Protein AF-A0A506RE11-F1 (afdb_monomer_lite)

Secondary structure (DSSP, 8-state):
--------TT-HHHHHHTTSSPPPHHHHHHHHTTS-SS-GGGGSTHHHHHSTT--HHHHHHHHHHTEEEETTEEEE--TTGGGS-HHHHTT----STT-HHHHHHH-HHHHHHHHHHHHHHHHHTT-HHHHHHHHHHHHHHHHHHHTSTTTGGGHHHHHHHHHHHHTTSHHHHHHEEE-HHHHHHHHH-S----SGGGSPBPTTT--B-PPPPSEEE-PPPP-----------------

Sequence (239 aa):
MFFGEERESTGTVLRWLKGKQTVTESTVKNFNNTQSNNLNVFQFPIFQLLEPNLKKTELFALIKQYQKSTSLGYLWSFPHTEQFPLNEYANYIICSPEDSDALFQLGGVHGFLGVLMLVRLAEITKDSTKHFLLMQDAYRAFPAFCRNKYFKKRWIEFFKLLQGIHYRVYTSALTIAPRIEIIQKQINAKHHPTIRHKWPRSSTNFRFIEPEKPFELASLPSRSCTSKTALFKYETQFF

Structure (mmCIF, N/CA/C/O backbone):
data_AF-A0A506RE11-F1
#
_entry.id   AF-A0A506RE11-F1
#
loop_
_atom_site.group_PDB
_atom_site.id
_atom_site.type_symbol
_atom_site.label_atom_id
_atom_site.label_alt_id
_atom_site.label_comp_id
_atom_site.label_asym_id
_atom_site.label_entity_id
_atom_site.label_seq_id
_atom_site.pdbx_PDB_ins_code
_atom_site.Cartn_x
_atom_site.Cartn_y
_atom_site.Cartn_z
_atom_site.occupancy
_atom_site.B_iso_or_equiv
_atom_site.auth_seq_id
_atom_site.auth_comp_id
_atom_site.auth_asym_id
_atom_site.auth_atom_id
_atom_site.pdbx_PDB_model_num
ATOM 1 N N . MET A 1 1 ? 26.247 -23.323 15.017 1.00 24.78 1 MET A N 1
ATOM 2 C CA . MET A 1 1 ? 26.727 -23.218 16.408 1.00 24.78 1 MET A CA 1
ATOM 3 C C . MET A 1 1 ? 25.513 -22.931 17.277 1.00 24.78 1 MET A C 1
ATOM 5 O O . MET A 1 1 ? 24.723 -22.074 16.913 1.00 24.78 1 MET A O 1
ATOM 9 N N . PHE A 1 2 ? 25.334 -23.784 18.280 1.00 25.75 2 PHE A N 1
ATOM 10 C CA . PHE A 1 2 ? 24.200 -24.056 19.170 1.00 25.75 2 PHE A CA 1
ATOM 11 C C . PHE A 1 2 ? 23.143 -22.961 19.409 1.00 25.75 2 PHE A C 1
ATOM 13 O O . PHE A 1 2 ? 23.438 -21.877 19.900 1.00 25.75 2 PHE A O 1
ATOM 20 N N . PHE A 1 3 ? 21.884 -23.325 19.132 1.00 30.52 3 PHE A N 1
ATOM 21 C CA . PHE A 1 3 ? 20.701 -22.711 19.731 1.00 30.52 3 PHE A CA 1
ATOM 22 C C . PHE A 1 3 ? 20.695 -23.046 21.227 1.00 30.52 3 PHE A C 1
ATOM 24 O O . PHE A 1 3 ? 20.677 -24.221 21.588 1.00 30.52 3 PHE A O 1
ATOM 31 N N . GLY A 1 4 ? 20.713 -22.030 22.089 1.00 29.28 4 GLY A N 1
ATOM 32 C CA . GLY A 1 4 ? 20.350 -22.199 23.491 1.00 29.28 4 GLY A CA 1
ATOM 33 C C . GLY A 1 4 ? 18.864 -22.537 23.574 1.00 29.28 4 GLY A C 1
ATOM 34 O O . GLY A 1 4 ? 18.019 -21.698 23.267 1.00 29.28 4 GLY A O 1
ATOM 35 N N . GLU A 1 5 ? 18.556 -23.784 23.927 1.00 37.00 5 GLU A N 1
ATOM 36 C CA . GLU A 1 5 ? 17.214 -24.235 24.286 1.00 37.00 5 GLU A CA 1
ATOM 37 C C . GLU A 1 5 ? 16.793 -23.602 25.622 1.00 37.00 5 GLU A C 1
ATOM 39 O O . GLU A 1 5 ? 16.840 -24.243 26.667 1.00 37.00 5 GLU A O 1
ATOM 44 N N . GLU A 1 6 ? 16.306 -22.364 25.605 1.00 39.84 6 GLU A N 1
ATOM 45 C CA . GLU A 1 6 ? 15.288 -21.987 26.586 1.00 39.84 6 GLU A CA 1
ATOM 46 C C . GLU A 1 6 ? 13.953 -22.530 26.076 1.00 39.84 6 GLU A C 1
ATOM 48 O O . GLU A 1 6 ? 13.264 -21.926 25.250 1.00 39.84 6 GLU A O 1
ATOM 53 N N . ARG A 1 7 ? 13.623 -23.752 26.508 1.00 40.56 7 ARG A N 1
ATOM 54 C CA . ARG A 1 7 ? 12.323 -24.367 26.237 1.00 40.56 7 ARG A CA 1
ATOM 55 C C . ARG A 1 7 ? 11.235 -23.507 26.871 1.00 40.56 7 ARG A C 1
ATOM 57 O O . ARG A 1 7 ? 11.061 -23.515 28.086 1.00 40.56 7 ARG A O 1
ATOM 64 N N . GLU A 1 8 ? 10.467 -22.810 26.039 1.00 45.69 8 GLU A N 1
ATOM 65 C CA . GLU A 1 8 ? 9.191 -22.225 26.447 1.00 45.69 8 GLU A CA 1
ATOM 66 C C . GLU A 1 8 ? 8.315 -23.300 27.117 1.00 45.69 8 GLU A C 1
ATOM 68 O O . GLU A 1 8 ? 7.853 -24.241 26.467 1.00 45.69 8 GLU A O 1
ATOM 73 N N . SER A 1 9 ? 8.042 -23.144 28.412 1.00 50.66 9 SER A N 1
ATOM 74 C CA . SER A 1 9 ? 7.303 -24.122 29.224 1.00 50.66 9 SER A CA 1
ATOM 75 C C . SER A 1 9 ? 5.834 -24.294 28.817 1.00 50.66 9 SER A C 1
ATOM 77 O O . SER A 1 9 ? 5.215 -25.310 29.124 1.00 50.66 9 SER A O 1
ATOM 79 N N . THR A 1 10 ? 5.256 -23.321 28.109 1.00 59.69 10 THR A N 1
ATOM 80 C CA . THR A 1 10 ? 3.814 -23.271 27.816 1.00 59.69 10 THR A CA 1
ATOM 81 C C . THR A 1 10 ? 3.458 -23.653 26.376 1.00 59.69 10 THR A C 1
ATOM 83 O O . THR A 1 10 ? 2.279 -23.841 26.060 1.00 59.69 10 THR A O 1
ATOM 86 N N . GLY A 1 11 ? 4.443 -23.808 25.480 1.00 58.34 11 GLY A N 1
ATOM 87 C CA . GLY A 1 11 ? 4.201 -24.067 24.053 1.00 58.34 11 GLY A CA 1
ATOM 88 C C . GLY A 1 11 ? 3.398 -22.954 23.366 1.00 58.34 11 GLY A C 1
ATOM 89 O O . GLY A 1 11 ? 2.693 -23.210 22.386 1.00 58.34 11 GLY A O 1
ATOM 90 N N . THR A 1 12 ? 3.452 -21.739 23.909 1.00 58.16 12 THR A N 1
ATOM 91 C CA . THR A 1 12 ? 2.653 -20.588 23.480 1.00 58.16 12 THR A CA 1
ATOM 92 C C . THR A 1 12 ? 3.125 -20.079 22.119 1.00 58.16 12 THR A C 1
ATOM 94 O O . THR A 1 12 ? 2.302 -19.952 21.211 1.00 58.16 12 THR A O 1
ATOM 97 N N . VAL A 1 13 ? 4.437 -19.954 21.892 1.00 56.62 13 VAL A N 1
ATOM 98 C CA . VAL A 1 13 ? 5.003 -19.636 20.569 1.00 56.62 13 VAL A CA 1
ATOM 99 C C . VAL A 1 13 ? 4.669 -20.727 19.557 1.00 56.62 13 VAL A C 1
ATOM 101 O O . VAL A 1 13 ? 4.323 -20.430 18.417 1.00 56.62 13 VAL A O 1
ATOM 104 N N . LEU A 1 14 ? 4.675 -22.000 19.958 1.00 56.06 14 LEU A N 1
ATOM 105 C CA . LEU A 1 14 ? 4.255 -23.109 19.092 1.00 56.06 14 LEU A CA 1
ATOM 106 C C . LEU A 1 14 ? 2.778 -23.002 18.680 1.00 56.06 14 LEU A C 1
ATOM 108 O O . LEU A 1 14 ? 2.435 -23.331 17.543 1.00 56.06 14 LEU A O 1
ATOM 112 N N . ARG A 1 15 ? 1.898 -22.525 19.567 1.00 61.00 15 ARG A N 1
ATOM 113 C CA . ARG A 1 15 ? 0.488 -22.251 19.246 1.00 61.00 15 ARG A CA 1
ATOM 114 C C . ARG A 1 15 ? 0.333 -21.020 18.356 1.00 61.00 15 ARG A C 1
ATOM 116 O O . ARG A 1 15 ? -0.478 -21.072 17.433 1.00 61.00 15 ARG A O 1
ATOM 123 N N . TRP A 1 16 ? 1.133 -19.974 18.568 1.00 62.81 16 TRP A N 1
ATOM 124 C CA . TRP A 1 16 ? 1.182 -18.784 17.709 1.00 62.81 16 TRP A CA 1
ATOM 125 C C . TRP A 1 16 ? 1.639 -19.125 16.290 1.00 62.81 16 TRP A C 1
ATOM 127 O O . TRP A 1 16 ? 0.962 -18.793 15.319 1.00 62.81 16 TRP A O 1
ATOM 137 N N . LEU A 1 17 ? 2.738 -19.873 16.158 1.00 53.56 17 LEU A N 1
ATOM 138 C CA . LEU A 1 17 ? 3.270 -20.334 14.873 1.00 53.56 17 LEU A CA 1
ATOM 139 C C . LEU A 1 17 ? 2.269 -21.220 14.123 1.00 53.56 17 LEU A C 1
ATOM 141 O O . LEU A 1 17 ? 2.169 -21.139 12.900 1.00 53.56 17 LEU A O 1
ATOM 145 N N . LYS A 1 18 ? 1.496 -22.032 14.856 1.00 59.19 18 LYS A N 1
ATOM 146 C CA . LYS A 1 18 ? 0.421 -22.874 14.308 1.00 59.19 18 LYS A CA 1
ATOM 147 C C . LYS A 1 18 ? -0.900 -22.123 14.090 1.00 59.19 18 LYS A C 1
ATOM 149 O O . LYS A 1 18 ? -1.859 -22.745 13.648 1.00 59.19 18 LYS A O 1
ATOM 154 N N . GLY A 1 19 ? -0.979 -20.830 14.418 1.00 51.62 19 GLY A N 1
ATOM 155 C CA . GLY A 1 19 ? -2.198 -20.024 14.288 1.00 51.62 19 GLY A CA 1
ATOM 156 C C . GLY A 1 19 ? -3.358 -20.476 15.182 1.00 51.62 19 GLY A C 1
ATOM 157 O O . GLY A 1 19 ? -4.498 -20.115 14.920 1.00 51.62 19 GLY A O 1
ATOM 158 N N . LYS A 1 20 ? -3.089 -21.275 16.223 1.00 61.62 20 LYS A N 1
ATOM 159 C CA . LYS A 1 20 ? -4.109 -21.800 17.149 1.00 61.62 20 LYS A CA 1
ATOM 160 C C . LYS A 1 20 ? -4.511 -20.798 18.231 1.00 61.62 20 LYS A C 1
ATOM 162 O O . LYS A 1 20 ? -5.481 -21.023 18.943 1.00 61.62 20 LYS A O 1
ATOM 167 N N . GLN A 1 21 ? -3.737 -19.730 18.384 1.00 60.31 21 GLN A N 1
ATOM 168 C CA . GLN A 1 21 ? -3.972 -18.674 19.355 1.00 60.31 21 GLN A CA 1
ATOM 169 C C . GLN A 1 21 ? -3.529 -17.345 18.748 1.00 60.31 21 GLN A C 1
ATOM 171 O O . GLN A 1 21 ? -2.414 -17.243 18.231 1.00 60.31 21 GLN A O 1
ATOM 176 N N . THR A 1 22 ? -4.404 -16.343 18.808 1.00 60.06 22 THR A N 1
ATOM 177 C CA . THR A 1 22 ? -4.115 -14.987 18.338 1.00 60.06 22 THR A CA 1
ATOM 178 C C . THR A 1 22 ? -3.136 -14.314 19.289 1.00 60.06 22 THR A C 1
ATOM 180 O O . THR A 1 22 ? -3.324 -14.326 20.505 1.00 60.06 22 THR A O 1
ATOM 183 N N . VAL A 1 23 ? -2.078 -13.741 18.726 1.00 60.78 23 VAL A N 1
ATOM 184 C CA . VAL A 1 23 ? -1.070 -12.991 19.474 1.00 60.78 23 VAL A CA 1
ATOM 185 C C . VAL A 1 23 ? -1.605 -11.590 19.752 1.00 60.78 23 VAL A C 1
ATOM 187 O O . VAL A 1 23 ? -2.025 -10.910 18.818 1.00 60.78 23 VAL A O 1
ATOM 190 N N . THR A 1 24 ? -1.586 -11.151 21.012 1.00 62.28 24 THR A N 1
ATOM 191 C CA . THR A 1 24 ? -1.973 -9.785 21.392 1.00 62.28 24 THR A CA 1
ATOM 192 C C . THR A 1 24 ? -0.742 -8.935 21.685 1.00 62.28 24 THR A C 1
ATOM 194 O O . THR A 1 24 ? 0.312 -9.440 22.071 1.00 62.28 24 THR A O 1
ATOM 197 N N . GLU A 1 25 ? -0.878 -7.615 21.564 1.00 59.53 25 GLU A N 1
ATOM 198 C CA . GLU A 1 25 ? 0.201 -6.676 21.890 1.00 59.53 25 GLU A CA 1
ATOM 199 C C . GLU A 1 25 ? 0.681 -6.833 23.346 1.00 59.53 25 GLU A C 1
ATOM 201 O O . GLU A 1 25 ? 1.876 -6.758 23.626 1.00 59.53 25 GLU A O 1
ATOM 206 N N . SER A 1 26 ? -0.234 -7.133 24.274 1.00 60.91 26 SER A N 1
ATOM 207 C CA . SER A 1 26 ? 0.089 -7.413 25.678 1.00 60.91 26 SER A CA 1
ATOM 208 C C . SER A 1 26 ? 0.932 -8.680 25.856 1.00 60.91 26 SER A C 1
ATOM 210 O O . SER A 1 26 ? 1.891 -8.668 26.627 1.00 60.91 26 SER A O 1
ATOM 212 N N . THR A 1 27 ? 0.638 -9.756 25.117 1.00 61.56 27 THR A N 1
ATOM 213 C CA . THR A 1 27 ? 1.456 -10.980 25.169 1.00 61.56 27 THR A CA 1
ATOM 214 C C . THR A 1 27 ? 2.828 -10.765 24.539 1.00 61.56 27 THR A C 1
ATOM 216 O O . THR A 1 27 ? 3.821 -11.264 25.059 1.00 61.56 27 THR A O 1
ATOM 219 N N . VAL A 1 28 ? 2.906 -9.965 23.474 1.00 57.91 28 VAL A N 1
ATOM 220 C CA . VAL A 1 28 ? 4.164 -9.592 22.808 1.00 57.91 28 VAL A CA 1
ATOM 221 C C . VAL A 1 28 ? 5.048 -8.724 23.694 1.00 57.91 28 VAL A C 1
ATOM 223 O O . VAL A 1 28 ? 6.249 -8.963 23.754 1.00 57.91 28 VAL A O 1
ATOM 226 N N . LYS A 1 29 ? 4.485 -7.743 24.411 1.00 59.75 29 LYS A N 1
ATOM 227 C CA . LYS A 1 29 ? 5.243 -6.903 25.355 1.00 59.75 29 LYS A CA 1
ATOM 228 C C . LYS A 1 29 ? 5.855 -7.733 26.483 1.00 59.75 29 LYS A C 1
ATOM 230 O O . LYS A 1 29 ? 7.035 -7.574 26.779 1.00 59.75 29 LYS A O 1
ATOM 235 N N . ASN A 1 30 ? 5.093 -8.676 27.038 1.00 59.59 30 ASN A N 1
ATOM 236 C CA . ASN A 1 30 ? 5.594 -9.597 28.063 1.00 59.59 30 ASN A CA 1
ATOM 237 C C . ASN A 1 30 ? 6.695 -10.528 27.521 1.00 59.59 30 ASN A C 1
ATOM 239 O O . ASN A 1 30 ? 7.644 -10.847 28.234 1.00 59.59 30 ASN A O 1
ATOM 243 N N . PHE A 1 31 ? 6.598 -10.918 26.249 1.00 59.00 31 PHE A N 1
ATOM 244 C CA . PHE A 1 31 ? 7.588 -11.764 25.584 1.00 59.00 31 PHE A CA 1
ATOM 245 C C . PHE A 1 31 ? 8.867 -11.002 25.181 1.00 59.00 31 PHE A C 1
ATOM 247 O O . PHE A 1 31 ? 9.971 -11.513 25.327 1.00 59.00 31 PHE A O 1
ATOM 254 N N . ASN A 1 32 ? 8.760 -9.746 24.737 1.00 52.94 32 ASN A N 1
ATOM 255 C CA . ASN A 1 32 ? 9.919 -8.906 24.398 1.00 52.94 32 ASN A CA 1
ATOM 256 C C . ASN A 1 32 ? 10.795 -8.571 25.613 1.00 52.94 32 ASN A C 1
ATOM 258 O O . ASN A 1 32 ? 11.997 -8.375 25.457 1.00 52.94 32 ASN A O 1
ATOM 262 N N . ASN A 1 33 ? 10.217 -8.529 26.816 1.00 54.41 33 ASN A N 1
ATOM 263 C CA . ASN A 1 33 ? 10.987 -8.363 28.050 1.00 54.41 33 ASN A CA 1
ATOM 264 C C . ASN A 1 33 ? 11.857 -9.593 28.380 1.00 54.41 33 ASN A C 1
ATOM 266 O O . ASN A 1 33 ? 12.762 -9.480 29.200 1.00 54.41 33 ASN A O 1
ATOM 270 N N . THR A 1 34 ? 11.585 -10.753 27.768 1.00 53.34 34 THR A N 1
ATOM 271 C CA . THR A 1 34 ? 12.268 -12.029 28.050 1.00 53.34 34 THR A CA 1
ATOM 272 C C . THR A 1 34 ? 13.117 -12.544 26.884 1.00 53.34 34 THR A C 1
ATOM 274 O O . THR A 1 34 ? 14.129 -13.189 27.129 1.00 53.34 34 THR A O 1
ATOM 277 N N . GLN A 1 35 ? 12.796 -12.216 25.628 1.00 45.53 35 GLN A N 1
ATOM 278 C CA . GLN A 1 35 ? 13.627 -12.547 24.464 1.00 45.53 35 GLN A CA 1
ATOM 279 C C . GLN A 1 35 ? 13.890 -11.326 23.583 1.00 45.53 35 GLN A C 1
ATOM 281 O O . GLN A 1 35 ? 12.968 -10.671 23.091 1.00 45.53 35 GLN A O 1
ATOM 286 N N . SER A 1 36 ? 15.170 -11.044 23.330 1.00 42.94 36 SER A N 1
ATOM 287 C CA . SER A 1 36 ? 15.576 -9.929 22.482 1.00 42.94 36 SER A CA 1
ATOM 288 C C . SER A 1 36 ? 15.263 -10.195 20.997 1.00 42.94 36 SER A C 1
ATOM 290 O O . SER A 1 36 ? 15.545 -11.254 20.435 1.00 42.94 36 SER A O 1
ATOM 292 N N . ASN A 1 37 ? 14.711 -9.169 20.345 1.00 45.62 37 ASN A N 1
ATOM 293 C CA . ASN A 1 37 ? 14.828 -8.869 18.910 1.00 45.62 37 ASN A CA 1
ATOM 294 C C . ASN A 1 37 ? 13.893 -9.494 17.852 1.00 45.62 37 ASN A C 1
ATOM 296 O O . ASN A 1 37 ? 14.136 -9.243 16.671 1.00 45.62 37 ASN A O 1
ATOM 300 N N . ASN A 1 38 ? 12.794 -10.195 18.166 1.00 46.16 38 ASN A N 1
ATOM 301 C CA . ASN A 1 38 ? 11.990 -10.836 17.096 1.00 46.16 38 ASN A CA 1
ATOM 302 C C . ASN A 1 38 ? 10.548 -10.341 16.852 1.00 46.16 38 ASN A C 1
ATOM 304 O O . ASN A 1 38 ? 9.964 -10.749 15.844 1.00 46.16 38 ASN A O 1
ATOM 308 N N . LEU A 1 39 ? 9.976 -9.436 17.660 1.00 53.59 39 LEU A N 1
ATOM 309 C CA . LEU A 1 39 ? 8.543 -9.074 17.561 1.00 53.59 39 LEU A CA 1
ATOM 310 C C . LEU A 1 39 ? 8.234 -7.653 17.042 1.00 53.59 39 LEU A C 1
ATOM 312 O O . LEU A 1 39 ? 7.102 -7.187 17.169 1.00 53.59 39 LEU A O 1
ATOM 316 N N . ASN A 1 40 ? 9.179 -6.986 16.367 1.00 57.59 40 ASN A N 1
ATOM 317 C CA . ASN A 1 40 ? 8.972 -5.644 15.783 1.00 57.59 40 ASN A CA 1
ATOM 318 C C . ASN A 1 40 ? 7.851 -5.586 14.721 1.00 57.59 40 ASN A C 1
ATOM 320 O O . ASN A 1 40 ? 7.397 -4.510 14.352 1.00 57.59 40 ASN A O 1
ATOM 324 N N . VAL A 1 41 ? 7.357 -6.732 14.239 1.00 55.19 41 VAL A N 1
ATOM 325 C CA . VAL A 1 41 ? 6.242 -6.806 13.275 1.00 55.19 41 VAL A CA 1
ATOM 326 C C . VAL A 1 41 ? 4.949 -6.227 13.839 1.00 55.19 41 VAL A C 1
ATOM 328 O O . VAL A 1 41 ? 4.204 -5.577 13.112 1.00 55.19 41 VAL A O 1
ATOM 331 N N . PHE A 1 42 ? 4.699 -6.442 15.132 1.00 53.09 42 PHE A N 1
ATOM 332 C CA . PHE A 1 42 ? 3.512 -5.931 15.817 1.00 53.09 42 PHE A CA 1
ATOM 333 C C . PHE A 1 42 ? 3.587 -4.427 16.094 1.00 53.09 42 PHE A C 1
ATOM 335 O O . PHE A 1 42 ? 2.580 -3.827 16.441 1.00 53.09 42 PHE A O 1
ATOM 342 N N . GLN A 1 43 ? 4.760 -3.810 15.919 1.00 65.38 43 GLN A N 1
ATOM 343 C CA . GLN A 1 43 ? 4.915 -2.359 16.013 1.00 65.38 43 GLN A CA 1
ATOM 344 C C . GLN A 1 43 ? 4.497 -1.655 14.717 1.00 65.38 43 GLN A C 1
ATOM 346 O O . GLN A 1 43 ? 4.287 -0.443 14.723 1.00 65.38 43 GLN A O 1
ATOM 351 N N . PHE A 1 44 ? 4.364 -2.381 13.598 1.00 70.62 44 PHE A N 1
ATOM 352 C CA . PHE A 1 44 ? 3.835 -1.775 12.385 1.00 70.62 44 PHE A CA 1
ATOM 353 C C . PHE A 1 44 ? 2.327 -1.559 12.539 1.00 70.62 44 PHE A C 1
ATOM 355 O O . PHE A 1 44 ? 1.595 -2.521 12.783 1.00 70.62 44 PHE A O 1
ATOM 362 N N . PRO A 1 45 ? 1.819 -0.348 12.262 1.00 81.69 45 PRO A N 1
ATOM 363 C CA . PRO A 1 45 ? 0.391 -0.048 12.340 1.00 81.69 45 PRO A CA 1
A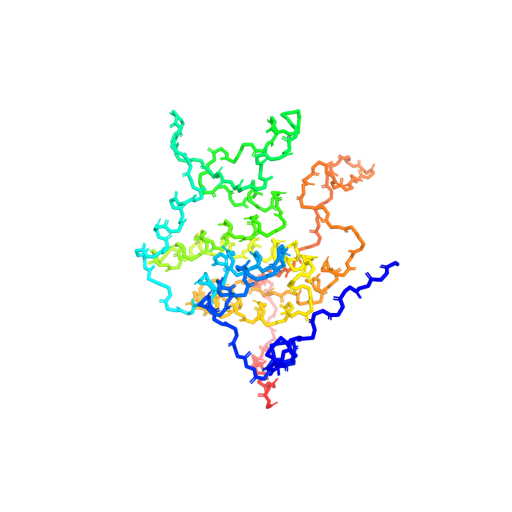TOM 364 C C . PRO A 1 45 ? -0.402 -0.661 11.174 1.00 81.69 45 PRO A C 1
ATOM 366 O O . PRO A 1 45 ? -1.531 -0.267 10.899 1.00 81.69 45 PRO A O 1
ATOM 369 N N . ILE A 1 46 ? 0.188 -1.622 10.454 1.00 83.56 46 ILE A N 1
ATOM 370 C CA . ILE A 1 46 ? -0.406 -2.229 9.269 1.00 83.56 46 ILE A CA 1
ATOM 371 C C . ILE A 1 46 ? -1.712 -2.945 9.601 1.00 83.56 46 ILE A C 1
ATOM 373 O O . ILE A 1 46 ? -2.672 -2.844 8.848 1.00 83.56 46 ILE A O 1
ATOM 377 N N . PHE A 1 47 ? -1.764 -3.628 10.745 1.00 84.44 47 PHE A N 1
ATOM 378 C CA . PHE A 1 47 ? -2.963 -4.334 11.182 1.00 84.44 47 PHE A CA 1
ATOM 379 C C . PHE A 1 47 ? -4.096 -3.346 11.459 1.00 84.44 47 PHE A C 1
ATOM 381 O O . PHE A 1 47 ? -5.178 -3.512 10.912 1.00 84.44 47 PHE A O 1
ATOM 388 N N . GLN A 1 48 ? -3.801 -2.257 12.175 1.00 85.06 48 GLN A N 1
ATOM 389 C CA . GLN A 1 48 ? -4.755 -1.180 12.437 1.00 85.06 48 GLN A CA 1
ATOM 390 C C . GLN A 1 48 ? -5.253 -0.514 11.140 1.00 85.06 48 GLN A C 1
ATOM 392 O O . GLN A 1 48 ? -6.431 -0.199 11.012 1.00 85.06 48 GLN A O 1
ATOM 397 N N . LEU A 1 49 ? -4.380 -0.318 10.147 1.00 88.06 49 LEU A N 1
ATOM 398 C CA . LEU A 1 49 ? -4.763 0.271 8.858 1.00 88.06 49 LEU A CA 1
ATOM 399 C C . LEU A 1 49 ? -5.631 -0.648 7.993 1.00 88.06 49 LEU A C 1
ATOM 401 O O . LEU A 1 49 ? -6.431 -0.156 7.199 1.00 88.06 49 LEU A O 1
ATOM 405 N N . LEU A 1 50 ? -5.460 -1.962 8.135 1.00 88.94 50 LEU A N 1
ATOM 406 C CA . LEU A 1 50 ? -6.227 -2.976 7.414 1.00 88.94 50 LEU A CA 1
ATOM 407 C C . LEU A 1 50 ? -7.553 -3.330 8.100 1.00 88.94 50 LEU A C 1
ATOM 409 O O . LEU A 1 50 ? -8.369 -4.051 7.522 1.00 88.94 50 LEU A O 1
ATOM 413 N N . GLU A 1 51 ? -7.786 -2.830 9.313 1.00 85.75 51 GLU A N 1
ATOM 414 C CA . GLU A 1 51 ? -9.032 -3.051 10.029 1.00 85.75 51 GLU A CA 1
ATOM 415 C C . GLU A 1 51 ? -10.212 -2.319 9.383 1.00 85.75 51 GLU A C 1
ATOM 417 O O . GLU A 1 51 ? -10.102 -1.176 8.919 1.00 85.75 51 GLU A O 1
ATOM 422 N N . PRO A 1 52 ? -11.404 -2.939 9.406 1.00 79.69 52 PRO A N 1
ATOM 423 C CA . PRO A 1 52 ? -12.570 -2.357 8.781 1.00 79.69 52 PRO A CA 1
ATOM 424 C C . PRO A 1 52 ? -13.009 -1.045 9.438 1.00 79.69 52 PRO A C 1
ATOM 426 O O . PRO A 1 52 ? -13.408 -0.125 8.728 1.00 79.69 52 PRO A O 1
ATOM 429 N N . ASN A 1 53 ? -12.902 -0.935 10.760 1.00 82.38 53 ASN A N 1
ATOM 430 C CA . ASN A 1 53 ? -13.568 0.106 11.543 1.00 82.38 53 ASN A CA 1
ATOM 431 C C . ASN A 1 53 ? -12.605 1.184 12.064 1.00 82.38 53 ASN A C 1
ATOM 433 O O . ASN A 1 53 ? -12.792 1.698 13.164 1.00 82.38 53 ASN A O 1
ATOM 437 N N . LEU A 1 54 ? -11.581 1.531 11.279 1.00 87.50 54 LEU A N 1
ATOM 438 C CA . LEU A 1 54 ? -10.617 2.569 11.648 1.00 87.50 54 LEU A CA 1
ATOM 439 C C . LEU A 1 54 ? -11.302 3.930 11.829 1.00 87.50 54 LEU A C 1
ATOM 441 O O . LEU A 1 54 ? -11.929 4.446 10.897 1.00 87.50 54 LEU A O 1
ATOM 445 N N . LYS A 1 55 ? -11.148 4.550 13.003 1.00 88.75 55 LYS A N 1
ATOM 446 C CA . LYS A 1 55 ? -11.721 5.879 13.243 1.00 88.75 55 LYS A CA 1
ATOM 447 C C . LYS A 1 55 ? -10.866 6.966 12.606 1.00 88.75 55 LYS A C 1
ATOM 449 O O . LYS A 1 55 ? -9.640 6.888 12.560 1.00 88.75 55 LYS A O 1
ATOM 454 N N . LYS A 1 56 ? -11.522 8.061 12.211 1.00 90.19 56 LYS A N 1
ATOM 455 C CA . LYS A 1 56 ? -10.858 9.262 11.684 1.00 90.19 56 LYS A CA 1
ATOM 456 C C . LYS A 1 56 ? -9.753 9.755 12.626 1.00 90.19 56 LYS A C 1
ATOM 458 O O . LYS A 1 56 ? -8.627 9.957 12.193 1.00 90.19 56 LYS A O 1
ATOM 463 N N . THR A 1 57 ? -10.057 9.913 13.913 1.00 90.69 57 THR A N 1
ATOM 464 C CA . THR A 1 57 ? -9.107 10.406 14.926 1.00 90.69 57 THR A CA 1
ATOM 465 C C . THR A 1 57 ? -7.885 9.504 15.085 1.00 90.69 57 THR A C 1
ATOM 467 O O . THR A 1 57 ? -6.771 10.010 15.190 1.00 90.69 57 THR A O 1
ATOM 470 N N . GLU A 1 58 ? -8.082 8.185 15.048 1.00 89.88 58 GLU A N 1
ATOM 471 C CA . GLU A 1 58 ? -7.010 7.187 15.114 1.00 89.88 58 GLU A CA 1
ATOM 472 C C . GLU A 1 58 ? -6.091 7.287 13.892 1.00 89.88 58 GLU A C 1
ATOM 474 O O . GLU A 1 58 ? -4.872 7.330 14.046 1.00 89.88 58 GLU A O 1
ATOM 479 N N . LEU A 1 59 ? -6.662 7.425 12.689 1.00 91.88 59 LEU A N 1
ATOM 480 C CA . LEU A 1 59 ? -5.882 7.617 11.467 1.00 91.88 59 LEU A CA 1
ATOM 481 C C . LEU A 1 59 ? -5.072 8.922 11.497 1.00 91.88 59 LEU A C 1
ATOM 483 O O . LEU A 1 59 ? -3.894 8.912 11.154 1.00 91.88 59 LEU A O 1
ATOM 487 N N . PHE A 1 60 ? -5.667 10.042 11.920 1.00 90.38 60 PHE A N 1
ATOM 488 C CA . PHE A 1 60 ? -4.942 11.317 12.014 1.00 90.38 60 PHE A CA 1
ATOM 489 C C . PHE A 1 60 ? -3.800 11.260 13.030 1.00 90.38 60 PHE A C 1
ATOM 491 O O . PHE A 1 60 ? -2.708 11.758 12.752 1.00 90.38 60 PHE A O 1
ATOM 498 N N . ALA A 1 61 ? -4.030 10.642 14.192 1.00 89.94 61 ALA A N 1
ATOM 499 C CA . ALA A 1 61 ? -2.985 10.434 15.187 1.00 89.94 61 ALA A CA 1
ATOM 500 C C . ALA A 1 61 ? -1.841 9.588 14.616 1.00 89.94 61 ALA A C 1
ATOM 502 O O . ALA A 1 61 ? -0.675 9.913 14.830 1.00 89.94 61 ALA A O 1
ATOM 503 N N . LEU A 1 62 ? -2.177 8.551 13.847 1.00 88.94 62 LEU A N 1
ATOM 504 C CA . LEU A 1 62 ? -1.202 7.684 13.210 1.00 88.94 62 LEU A CA 1
ATOM 505 C C . LEU A 1 62 ? -0.387 8.416 12.137 1.00 88.94 62 LEU A C 1
ATOM 507 O O . LEU A 1 62 ? 0.836 8.386 12.193 1.00 88.94 62 LEU A O 1
ATOM 511 N N . ILE A 1 63 ? -1.033 9.128 11.208 1.00 88.94 63 ILE A N 1
ATOM 512 C CA . ILE A 1 63 ? -0.347 9.917 10.168 1.00 88.94 63 ILE A CA 1
ATOM 513 C C . ILE A 1 63 ? 0.634 10.908 10.806 1.00 88.94 63 ILE A C 1
ATOM 515 O O . ILE A 1 63 ? 1.778 11.014 10.370 1.00 88.94 63 ILE A O 1
ATOM 519 N N . LYS A 1 64 ? 0.223 11.579 11.889 1.00 87.56 64 LYS A N 1
ATOM 520 C CA . LYS A 1 64 ? 1.062 12.546 12.605 1.00 87.56 64 LYS A CA 1
ATOM 521 C C . LYS A 1 64 ? 2.338 11.926 13.189 1.00 87.56 64 LYS A C 1
ATOM 523 O O . LYS A 1 64 ? 3.345 12.618 13.268 1.00 87.56 64 LYS A O 1
ATOM 528 N N . GLN A 1 65 ? 2.329 10.646 13.573 1.00 86.56 65 GLN A N 1
ATOM 529 C CA . GLN A 1 65 ? 3.538 9.952 14.053 1.00 86.56 65 GLN A CA 1
ATOM 530 C C . GLN A 1 65 ? 4.580 9.752 12.948 1.00 86.56 65 GLN A C 1
ATOM 532 O O . GLN A 1 65 ? 5.769 9.662 13.236 1.00 86.56 65 GLN A O 1
ATOM 537 N N . TYR A 1 66 ? 4.133 9.696 11.694 1.00 84.12 66 TYR A N 1
ATOM 538 C CA . TYR A 1 66 ? 4.976 9.495 10.518 1.00 84.12 66 TYR A CA 1
ATOM 539 C C . TYR A 1 66 ? 5.200 10.787 9.732 1.00 84.12 66 TYR A C 1
ATOM 541 O O . TYR A 1 66 ? 5.677 10.740 8.600 1.00 84.12 66 TYR A O 1
ATOM 549 N N . GLN A 1 67 ? 4.871 11.942 10.314 1.00 85.00 67 GLN A N 1
ATOM 550 C CA . GLN A 1 67 ? 5.095 13.248 9.712 1.00 85.00 67 GLN A CA 1
ATOM 551 C C . GLN A 1 67 ? 5.904 14.148 10.642 1.00 85.00 67 GLN A C 1
ATOM 553 O O . GLN A 1 67 ? 5.620 14.269 11.832 1.00 85.00 67 GLN A O 1
ATOM 558 N N . LYS A 1 68 ? 6.900 14.832 10.080 1.00 83.00 68 LYS A N 1
ATOM 559 C CA . LYS A 1 68 ? 7.703 15.833 10.780 1.00 83.00 68 LYS A CA 1
ATOM 560 C C . LYS A 1 68 ? 7.346 17.224 10.274 1.00 83.00 68 LYS A C 1
ATOM 562 O O . LYS A 1 68 ? 7.242 17.448 9.070 1.00 83.00 68 LYS A O 1
ATOM 567 N N . SER A 1 69 ? 7.177 18.160 11.206 1.00 81.19 69 SER A N 1
ATOM 568 C CA . SER A 1 69 ? 7.003 19.574 10.875 1.00 81.19 69 SER A CA 1
ATOM 569 C C . SER A 1 69 ? 8.332 20.158 10.401 1.00 81.19 69 SER A C 1
ATOM 571 O O . SER A 1 69 ? 9.349 20.032 11.082 1.00 81.19 69 SER A O 1
ATOM 573 N N . THR A 1 70 ? 8.313 20.816 9.250 1.00 77.31 70 THR A N 1
ATOM 574 C CA . THR A 1 70 ? 9.453 21.508 8.638 1.00 77.31 70 THR A CA 1
ATOM 575 C C . THR A 1 70 ? 9.026 22.899 8.168 1.00 77.31 70 THR A C 1
ATOM 577 O O . THR A 1 70 ? 7.838 23.223 8.180 1.00 77.31 70 THR A O 1
ATOM 580 N N . SER A 1 71 ? 9.975 23.730 7.727 1.00 74.81 71 SER A N 1
ATOM 581 C CA . SER A 1 71 ? 9.675 25.040 7.125 1.00 74.81 71 SER A CA 1
ATOM 582 C C . SER A 1 71 ? 8.844 24.944 5.838 1.00 74.81 71 SER A C 1
ATOM 584 O O . SER A 1 71 ? 8.183 25.910 5.473 1.00 74.81 71 SER A O 1
ATOM 586 N N . LEU A 1 72 ? 8.845 23.782 5.177 1.00 69.62 72 LEU A N 1
ATOM 587 C CA . LEU A 1 72 ? 8.076 23.494 3.963 1.00 69.62 72 LEU A CA 1
ATOM 588 C C . LEU A 1 72 ? 6.719 22.825 4.259 1.00 69.62 72 LEU A C 1
ATOM 590 O O . LEU A 1 72 ? 6.024 22.408 3.338 1.00 69.62 72 LEU A O 1
ATOM 594 N N . GLY A 1 73 ? 6.339 22.704 5.536 1.00 74.69 73 GLY A N 1
ATOM 595 C CA . GLY A 1 73 ? 5.128 22.011 5.980 1.00 74.69 73 GLY A CA 1
ATOM 596 C C . GLY A 1 73 ? 5.417 20.639 6.595 1.00 74.69 73 GLY A C 1
ATOM 597 O O . GLY A 1 73 ? 6.483 20.412 7.172 1.00 74.69 73 GLY A O 1
ATOM 598 N N . TYR A 1 74 ? 4.449 19.725 6.510 1.00 78.94 74 TYR A N 1
ATOM 599 C CA . TYR A 1 74 ? 4.554 18.375 7.070 1.00 78.94 74 TYR A CA 1
ATOM 600 C C . TYR A 1 74 ? 5.083 17.388 6.028 1.00 78.94 74 TYR A C 1
ATOM 602 O O . TYR A 1 74 ? 4.438 17.166 5.005 1.00 78.94 74 TYR A O 1
ATOM 610 N N . LEU A 1 75 ? 6.233 16.775 6.309 1.00 82.62 75 LEU A N 1
ATOM 611 C CA . LEU A 1 75 ? 6.876 15.792 5.432 1.00 82.62 75 LEU A CA 1
ATOM 612 C C . LEU A 1 75 ? 6.876 14.409 6.078 1.00 82.62 75 LEU A C 1
ATOM 614 O O . LEU A 1 75 ? 6.968 14.298 7.301 1.00 82.62 75 LEU A O 1
ATOM 618 N N . TRP A 1 76 ? 6.805 13.357 5.262 1.00 84.00 76 TRP A N 1
ATOM 619 C CA . TRP A 1 76 ? 6.881 11.977 5.744 1.00 84.00 76 TRP A CA 1
ATOM 620 C C . TRP A 1 76 ?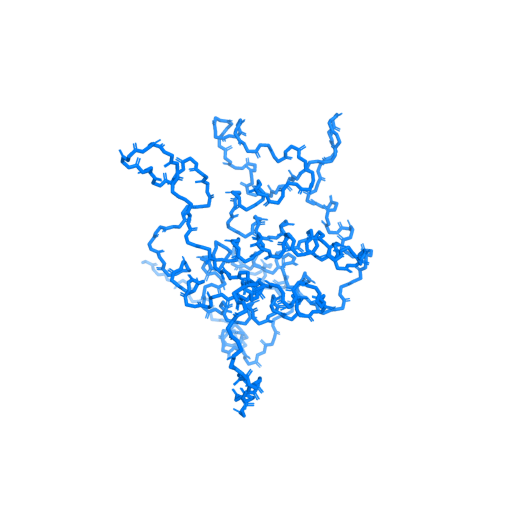 8.250 11.671 6.375 1.00 84.00 76 TRP A C 1
ATOM 622 O O . TRP A 1 76 ? 9.290 12.039 5.834 1.00 84.00 76 TRP A O 1
ATOM 632 N N . SER A 1 77 ? 8.245 10.969 7.510 1.00 80.19 77 SER A N 1
ATOM 633 C CA . SER A 1 77 ? 9.430 10.589 8.285 1.00 80.19 77 SER A CA 1
ATOM 634 C C . SER A 1 77 ? 9.257 9.162 8.812 1.00 80.19 77 SER A C 1
ATOM 636 O O . SER A 1 77 ? 8.414 8.918 9.674 1.00 80.19 77 SER A O 1
ATOM 638 N N . PHE A 1 78 ? 10.035 8.205 8.294 1.00 78.69 78 PHE A N 1
ATOM 639 C CA . PHE A 1 78 ? 9.941 6.787 8.672 1.00 78.69 78 PHE A CA 1
ATOM 640 C C . PHE A 1 78 ? 11.216 6.299 9.392 1.00 78.69 78 PHE A C 1
ATOM 642 O O . PHE A 1 78 ? 12.313 6.683 8.991 1.00 78.69 78 PHE A O 1
ATOM 649 N N . PRO A 1 79 ? 11.131 5.375 10.371 1.00 66.31 79 PRO A N 1
ATOM 650 C CA . PRO A 1 79 ? 12.282 4.949 11.184 1.00 66.31 79 PRO A CA 1
ATOM 651 C C . PRO A 1 79 ? 13.478 4.401 10.388 1.00 66.31 79 PRO A C 1
ATOM 653 O O . PRO A 1 79 ? 14.625 4.685 10.708 1.00 66.31 79 PRO A O 1
ATOM 656 N N . HIS A 1 80 ? 13.230 3.629 9.322 1.00 57.12 80 HIS A N 1
ATOM 657 C CA . HIS A 1 80 ? 14.306 3.100 8.476 1.00 57.12 80 HIS A CA 1
ATOM 658 C C . HIS A 1 80 ? 14.856 4.103 7.471 1.00 57.12 80 HIS A C 1
ATOM 660 O O . HIS A 1 80 ? 15.906 3.834 6.894 1.00 57.12 80 HIS A O 1
ATOM 666 N N . THR A 1 81 ? 14.185 5.236 7.249 1.00 52.38 81 THR A N 1
ATOM 667 C CA . THR A 1 81 ? 14.773 6.263 6.390 1.00 52.38 81 THR A CA 1
ATOM 668 C C . THR A 1 81 ? 16.044 6.800 7.045 1.00 52.38 81 THR A C 1
ATOM 670 O O . THR A 1 81 ? 17.050 6.891 6.361 1.00 52.38 81 THR A O 1
ATOM 673 N N . GLU A 1 82 ? 16.084 6.970 8.371 1.00 45.25 82 GLU A N 1
ATOM 674 C CA . GLU A 1 82 ? 17.204 7.597 9.099 1.00 45.25 82 GLU A CA 1
ATOM 675 C C . GLU A 1 82 ? 18.542 6.824 9.055 1.00 45.25 82 GLU A C 1
ATOM 677 O O . GLU A 1 82 ? 19.576 7.363 9.441 1.00 45.25 82 GLU A O 1
ATOM 682 N N . GLN A 1 83 ? 18.548 5.569 8.587 1.00 39.34 83 GLN A N 1
ATOM 683 C CA . GLN A 1 83 ? 19.733 4.696 8.553 1.00 39.34 83 GLN A CA 1
ATOM 684 C C . GLN A 1 83 ? 20.464 4.678 7.202 1.00 39.34 83 GLN A C 1
ATOM 686 O O . GLN A 1 83 ? 21.503 4.025 7.082 1.00 39.34 83 GLN A O 1
ATOM 691 N N . PHE A 1 84 ? 19.949 5.367 6.180 1.00 41.66 84 PHE A N 1
ATOM 692 C CA . PHE A 1 84 ? 20.631 5.465 4.890 1.00 41.66 84 PHE A CA 1
ATOM 693 C C . PHE A 1 84 ? 21.667 6.600 4.911 1.00 41.66 84 PHE A C 1
ATOM 695 O O . PHE A 1 84 ? 21.364 7.698 5.383 1.00 41.66 84 PHE A O 1
ATOM 702 N N . PRO A 1 85 ? 22.895 6.378 4.405 1.00 39.41 85 PRO A N 1
ATOM 703 C CA . PRO A 1 85 ? 23.910 7.424 4.346 1.00 39.41 85 PRO A CA 1
ATOM 704 C C . PRO A 1 85 ? 23.403 8.622 3.524 1.00 39.41 85 PRO A C 1
ATOM 706 O O . PRO A 1 85 ? 22.777 8.439 2.480 1.00 39.41 85 PRO A O 1
ATOM 709 N N . LEU A 1 86 ? 23.698 9.849 3.983 1.00 43.75 86 LEU A N 1
ATOM 710 C CA . LEU A 1 86 ? 23.201 11.126 3.430 1.00 43.75 86 LEU A CA 1
ATOM 711 C C . LEU A 1 86 ? 23.287 11.253 1.892 1.00 43.75 86 LEU A C 1
ATOM 713 O O . LEU A 1 86 ? 22.474 11.949 1.287 1.00 43.75 86 LEU A O 1
ATOM 717 N N . ASN A 1 87 ? 24.225 10.555 1.249 1.00 43.84 87 ASN A N 1
ATOM 718 C CA . ASN A 1 87 ? 24.428 10.590 -0.201 1.00 43.84 87 ASN A CA 1
ATOM 719 C C . ASN A 1 87 ? 23.344 9.837 -1.001 1.00 43.84 87 ASN A C 1
ATOM 721 O O . ASN A 1 87 ? 23.149 10.132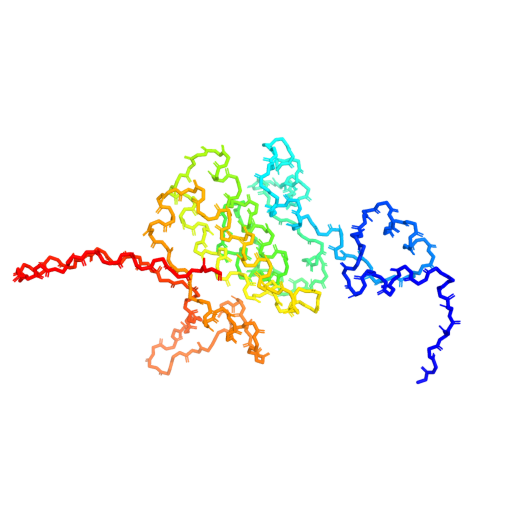 -2.177 1.00 43.84 87 ASN A O 1
ATOM 725 N N . GLU A 1 88 ? 22.612 8.900 -0.388 1.00 46.94 88 GLU A N 1
ATOM 726 C CA . GLU A 1 88 ? 21.429 8.278 -1.007 1.00 46.94 88 GLU A CA 1
ATOM 727 C C . GLU A 1 88 ? 20.151 9.103 -0.755 1.00 46.94 88 GLU A C 1
ATOM 729 O O . GLU A 1 88 ? 19.197 9.013 -1.527 1.00 46.94 88 GLU A O 1
ATOM 734 N N . TYR A 1 89 ? 20.156 9.949 0.282 1.00 45.06 89 TYR A N 1
ATOM 735 C CA . TYR A 1 89 ? 19.008 10.711 0.790 1.00 45.06 89 TYR A CA 1
ATOM 736 C C . TYR A 1 89 ? 18.620 11.938 -0.032 1.00 45.06 89 TYR A C 1
ATOM 738 O O . TYR A 1 89 ? 17.441 12.294 -0.065 1.00 45.06 89 TYR A O 1
ATOM 746 N N . ALA A 1 90 ? 19.578 12.577 -0.709 1.00 42.62 90 ALA A N 1
ATOM 747 C CA . ALA A 1 90 ? 19.316 13.783 -1.501 1.00 42.62 90 ALA A CA 1
ATOM 748 C C . ALA A 1 90 ? 18.242 13.573 -2.592 1.00 42.62 90 ALA A C 1
ATOM 750 O O . ALA A 1 90 ? 17.679 14.540 -3.095 1.00 42.62 90 ALA A O 1
ATOM 751 N N . ASN A 1 91 ? 17.916 12.314 -2.912 1.00 43.56 91 ASN A N 1
ATOM 752 C CA . ASN A 1 91 ? 16.969 11.935 -3.955 1.00 43.56 91 ASN A CA 1
ATOM 753 C C . ASN A 1 91 ? 15.581 11.480 -3.454 1.00 43.56 91 ASN A C 1
ATOM 755 O O . ASN A 1 91 ? 14.730 11.207 -4.297 1.00 43.56 91 ASN A O 1
ATOM 759 N N . TYR A 1 92 ? 15.322 11.375 -2.139 1.00 53.59 92 TYR A N 1
ATOM 760 C CA . TYR A 1 92 ? 14.065 10.780 -1.621 1.00 53.59 92 TYR A CA 1
ATOM 761 C C . TYR A 1 92 ? 13.377 11.583 -0.516 1.00 53.59 92 TYR A C 1
ATOM 763 O O . TYR A 1 92 ? 12.651 11.022 0.308 1.00 53.59 92 TYR A O 1
ATOM 771 N N . ILE A 1 93 ? 13.569 12.901 -0.487 1.00 57.19 93 ILE A N 1
ATOM 772 C CA . ILE A 1 93 ? 12.669 13.753 0.288 1.00 57.19 93 ILE A CA 1
ATOM 773 C C . ILE A 1 93 ? 11.283 13.595 -0.341 1.00 57.19 93 ILE A C 1
ATOM 775 O O . ILE A 1 93 ? 11.071 13.970 -1.492 1.00 57.19 93 ILE A O 1
ATOM 779 N N . ILE A 1 94 ? 10.344 13.006 0.398 1.00 63.56 94 ILE A N 1
ATOM 780 C CA . ILE A 1 94 ? 8.939 13.005 -0.002 1.00 63.56 94 ILE A CA 1
ATOM 781 C C . ILE A 1 94 ? 8.443 14.428 0.232 1.00 63.56 94 ILE A C 1
ATOM 783 O O . ILE A 1 94 ? 8.022 14.777 1.333 1.00 63.56 94 ILE A O 1
ATOM 787 N N . CYS A 1 95 ? 8.597 15.267 -0.793 1.00 59.62 95 CYS A N 1
ATOM 788 C CA . CYS A 1 95 ? 8.408 16.715 -0.720 1.00 59.62 95 CYS A CA 1
ATOM 789 C C . CYS A 1 95 ? 6.957 17.131 -0.456 1.00 59.62 95 CYS A C 1
ATOM 791 O O . CYS A 1 95 ? 6.713 18.285 -0.117 1.00 59.62 95 CYS A O 1
ATOM 793 N N . SER A 1 96 ? 5.998 16.213 -0.607 1.00 75.81 96 SER A N 1
ATOM 794 C CA . SER A 1 96 ? 4.587 16.467 -0.340 1.00 75.81 96 SER A CA 1
ATOM 795 C C . SER A 1 96 ? 3.956 15.321 0.451 1.00 75.81 96 SER A C 1
ATOM 797 O O . SER A 1 96 ? 4.176 14.154 0.121 1.00 75.81 96 SER A O 1
ATOM 799 N N . PRO A 1 97 ? 3.109 15.618 1.452 1.00 79.00 97 PRO A N 1
ATOM 800 C CA . PRO A 1 97 ? 2.379 14.595 2.194 1.00 79.00 97 PRO A CA 1
ATOM 801 C C . PRO A 1 97 ? 1.444 13.766 1.300 1.00 79.00 97 PRO A C 1
ATOM 803 O O . PRO A 1 97 ? 1.061 12.666 1.688 1.00 79.00 97 PRO A O 1
ATOM 806 N N . GLU A 1 98 ? 1.104 14.260 0.108 1.00 83.06 98 GLU A N 1
ATOM 807 C CA . GLU A 1 98 ? 0.197 13.600 -0.836 1.00 83.06 98 GLU A CA 1
ATOM 808 C C . GLU A 1 98 ? 0.913 12.850 -1.970 1.00 83.06 98 GLU A C 1
ATOM 810 O O . GLU A 1 98 ? 0.247 12.278 -2.829 1.00 83.06 98 GLU A O 1
ATOM 815 N N . ASP A 1 99 ? 2.249 12.846 -1.993 1.00 85.00 99 ASP A N 1
ATOM 816 C CA . ASP A 1 99 ? 3.030 12.217 -3.062 1.00 85.00 99 ASP A CA 1
ATOM 817 C C . ASP A 1 99 ? 3.086 10.688 -2.900 1.00 85.00 99 ASP A C 1
ATOM 819 O O . ASP A 1 99 ? 3.994 10.113 -2.288 1.00 85.00 99 ASP A O 1
ATOM 823 N N . SER A 1 100 ? 2.070 10.016 -3.443 1.00 88.94 100 SER A N 1
ATOM 824 C CA . SER A 1 100 ? 1.951 8.559 -3.417 1.00 88.94 100 SER A CA 1
ATOM 825 C C . SER A 1 100 ? 2.975 7.845 -4.302 1.00 88.94 100 SER A C 1
ATOM 827 O O . SER A 1 100 ? 3.351 6.719 -3.973 1.00 88.94 100 SER A O 1
ATOM 829 N N . ASP A 1 101 ? 3.489 8.481 -5.363 1.00 87.69 101 ASP A N 1
ATOM 830 C CA . ASP A 1 101 ? 4.531 7.881 -6.208 1.00 87.69 101 ASP A CA 1
ATOM 831 C C . ASP A 1 101 ? 5.869 7.843 -5.464 1.00 87.69 101 ASP A C 1
ATOM 833 O O . ASP A 1 101 ? 6.553 6.821 -5.486 1.00 87.69 101 ASP A O 1
ATOM 837 N N . ALA A 1 102 ? 6.217 8.901 -4.725 1.00 85.44 102 ALA A N 1
ATOM 838 C CA . ALA A 1 102 ? 7.399 8.897 -3.867 1.00 85.44 102 ALA A CA 1
ATOM 839 C C . ALA A 1 102 ? 7.297 7.844 -2.748 1.00 85.44 102 ALA A C 1
ATOM 841 O O . ALA A 1 102 ? 8.269 7.133 -2.473 1.00 85.44 102 ALA A O 1
ATOM 842 N N . LEU A 1 103 ? 6.111 7.669 -2.152 1.00 88.19 103 LEU A N 1
ATOM 843 C CA . LEU A 1 103 ? 5.852 6.599 -1.180 1.00 88.19 103 LEU A CA 1
ATOM 844 C C . LEU A 1 103 ? 5.951 5.200 -1.809 1.00 88.19 103 LEU A C 1
ATOM 846 O O . LEU A 1 103 ? 6.505 4.284 -1.200 1.00 88.19 103 LEU A O 1
ATOM 850 N N . PHE A 1 104 ? 5.474 5.019 -3.041 1.00 89.19 104 PHE A N 1
ATOM 851 C CA . PHE A 1 104 ? 5.684 3.780 -3.787 1.00 89.19 104 PHE A CA 1
ATOM 852 C C . PHE A 1 104 ? 7.179 3.521 -4.027 1.00 89.19 104 PHE A C 1
ATOM 854 O O . PHE A 1 104 ? 7.659 2.416 -3.764 1.00 89.19 104 PHE A O 1
ATOM 861 N N . GLN A 1 105 ? 7.930 4.535 -4.466 1.00 85.81 105 GLN A N 1
ATOM 862 C CA . GLN A 1 105 ? 9.361 4.418 -4.742 1.00 85.81 105 GLN A CA 1
ATOM 863 C C . GLN A 1 105 ? 10.182 4.104 -3.484 1.00 85.81 105 GLN A C 1
ATOM 865 O O . GLN A 1 105 ? 11.104 3.286 -3.579 1.00 85.81 105 GLN A O 1
ATOM 870 N N . LEU A 1 106 ? 9.805 4.652 -2.316 1.00 83.25 106 LEU A N 1
ATOM 871 C CA . LEU A 1 106 ? 10.370 4.282 -1.009 1.00 83.25 106 LEU A CA 1
ATOM 872 C C . LEU A 1 106 ? 10.323 2.761 -0.797 1.00 83.25 106 LEU A C 1
ATOM 874 O O . LEU A 1 106 ? 11.289 2.158 -0.327 1.00 83.25 106 LEU A O 1
ATOM 878 N N . GLY A 1 107 ? 9.219 2.132 -1.205 1.00 81.56 107 GLY A N 1
ATOM 879 C CA . GLY A 1 107 ? 9.062 0.686 -1.215 1.00 81.56 107 GLY A CA 1
ATOM 880 C C . GLY A 1 107 ? 9.079 0.036 0.171 1.00 81.56 107 GLY A C 1
ATOM 881 O O . GLY A 1 107 ? 9.042 0.677 1.226 1.00 81.56 107 GLY A O 1
ATOM 882 N N . GLY A 1 108 ? 9.092 -1.297 0.165 1.00 84.12 108 GLY A N 1
ATOM 883 C CA . GLY A 1 108 ? 9.073 -2.101 1.384 1.00 84.12 108 GLY A CA 1
ATOM 884 C C . GLY A 1 108 ? 7.820 -1.874 2.235 1.00 84.12 108 GLY A C 1
ATOM 885 O O . GLY A 1 108 ? 6.735 -1.600 1.726 1.00 84.12 108 GLY A O 1
ATOM 886 N N . VAL A 1 109 ? 7.973 -2.025 3.553 1.00 85.94 109 VAL A N 1
ATOM 887 C CA . VAL A 1 109 ? 6.850 -1.915 4.497 1.00 85.94 109 VAL A CA 1
ATOM 888 C C . VAL A 1 109 ? 6.403 -0.466 4.672 1.00 85.94 109 VAL A C 1
ATOM 890 O O . VAL A 1 109 ? 5.209 -0.195 4.656 1.00 85.94 109 VAL A O 1
ATOM 893 N N . HIS A 1 110 ? 7.345 0.470 4.791 1.00 85.56 110 HIS A N 1
ATOM 894 C CA . HIS A 1 110 ? 7.038 1.880 5.031 1.00 85.56 110 HIS A CA 1
ATOM 895 C C . HIS A 1 110 ? 6.389 2.569 3.831 1.00 85.56 110 HIS A C 1
ATOM 897 O O . HIS A 1 110 ? 5.419 3.299 4.020 1.00 85.56 110 HIS A O 1
ATOM 903 N N . GLY A 1 111 ? 6.856 2.284 2.609 1.00 87.19 111 GLY A N 1
ATOM 904 C CA . GLY A 1 111 ? 6.229 2.813 1.400 1.00 87.19 111 GLY A CA 1
ATOM 905 C C . GLY A 1 111 ? 4.762 2.402 1.293 1.00 87.19 111 GLY A C 1
ATOM 906 O O . GLY A 1 111 ? 3.882 3.246 1.139 1.00 87.19 111 GLY A O 1
ATOM 907 N N . PHE A 1 112 ? 4.473 1.112 1.499 1.00 92.19 112 PHE A N 1
ATOM 908 C CA . PHE A 1 112 ? 3.095 0.624 1.511 1.00 92.19 112 PHE A CA 1
ATOM 909 C C . PHE A 1 112 ? 2.261 1.206 2.659 1.00 92.19 112 PHE A C 1
ATOM 911 O O . PHE A 1 112 ? 1.111 1.569 2.437 1.00 92.19 112 PHE A O 1
ATOM 918 N N . LEU A 1 113 ? 2.828 1.339 3.866 1.00 91.06 113 LEU A N 1
ATOM 919 C CA . LEU A 1 113 ? 2.144 1.962 5.004 1.00 91.06 113 LEU A CA 1
ATOM 920 C C . LEU A 1 113 ? 1.693 3.390 4.687 1.00 91.06 113 LEU A C 1
ATOM 922 O O . LEU A 1 113 ? 0.536 3.718 4.933 1.00 91.06 113 LEU A O 1
ATOM 926 N N . GLY A 1 114 ? 2.576 4.221 4.130 1.00 91.19 114 GLY A N 1
ATOM 927 C CA . GLY A 1 114 ? 2.229 5.598 3.783 1.00 91.19 114 GLY A CA 1
ATOM 928 C C . GLY A 1 114 ? 1.148 5.670 2.705 1.00 91.19 114 GLY A C 1
ATOM 929 O O . GLY A 1 114 ? 0.168 6.393 2.875 1.00 91.19 114 GLY A O 1
ATOM 930 N N . VAL A 1 115 ? 1.258 4.864 1.639 1.00 94.69 115 VAL A N 1
ATOM 931 C CA . VAL A 1 115 ? 0.208 4.802 0.606 1.00 94.69 115 VAL A CA 1
ATOM 932 C C . VAL A 1 115 ? -1.123 4.350 1.211 1.00 94.69 115 VAL A C 1
ATOM 934 O O . VAL A 1 115 ? -2.158 4.962 0.953 1.00 94.69 115 VAL A O 1
ATOM 937 N N . LEU A 1 116 ? -1.113 3.327 2.068 1.00 95.38 116 LEU A N 1
ATOM 938 C CA . LEU A 1 116 ? -2.323 2.823 2.712 1.00 95.38 116 LEU A CA 1
ATOM 939 C C . LEU A 1 116 ? -2.953 3.859 3.657 1.00 95.38 116 LEU A C 1
ATOM 941 O O . LEU A 1 116 ? -4.174 3.989 3.679 1.00 95.38 116 LEU A O 1
ATOM 945 N N . MET A 1 117 ? -2.154 4.638 4.393 1.00 94.56 117 MET A N 1
ATOM 946 C CA . MET A 1 117 ? -2.662 5.757 5.197 1.00 94.56 117 MET A CA 1
ATOM 947 C C . MET A 1 117 ? -3.397 6.783 4.331 1.00 94.56 117 MET A C 1
ATOM 949 O O . MET A 1 117 ? -4.476 7.237 4.713 1.00 94.56 117 MET A O 1
ATOM 953 N N . LEU A 1 118 ? -2.854 7.115 3.155 1.00 95.00 118 LEU A N 1
ATOM 954 C CA . LEU A 1 118 ? -3.506 8.025 2.213 1.00 95.00 118 LEU A CA 1
ATOM 955 C C . LEU A 1 118 ? -4.799 7.426 1.642 1.00 95.00 118 LEU A C 1
ATOM 957 O O . LEU A 1 118 ? -5.801 8.136 1.560 1.00 95.00 118 LEU A O 1
ATOM 961 N N . VAL A 1 119 ? -4.812 6.133 1.293 1.00 96.00 119 VAL A N 1
ATOM 962 C CA . VAL A 1 119 ? -6.029 5.429 0.837 1.00 96.00 119 VAL A CA 1
ATOM 963 C C . VAL A 1 119 ? -7.128 5.530 1.894 1.00 96.00 119 VAL A C 1
ATOM 965 O O . VAL A 1 119 ? -8.243 5.956 1.592 1.00 96.00 119 VAL A O 1
ATOM 968 N N . ARG A 1 120 ? -6.805 5.196 3.151 1.00 95.19 120 ARG A N 1
ATOM 969 C CA . ARG A 1 120 ? -7.756 5.264 4.270 1.00 95.19 120 ARG A CA 1
ATOM 970 C C . ARG A 1 120 ? -8.216 6.696 4.534 1.00 95.19 120 ARG A C 1
ATOM 972 O O . ARG A 1 120 ? -9.377 6.906 4.874 1.00 95.19 120 ARG A O 1
ATOM 979 N N . LEU A 1 121 ? -7.340 7.686 4.349 1.00 94.25 121 LEU A N 1
ATOM 980 C CA . LEU A 1 121 ? -7.710 9.092 4.478 1.00 94.25 121 LEU A CA 1
ATOM 981 C C . LEU A 1 121 ? -8.749 9.473 3.421 1.00 94.25 121 LEU A C 1
ATOM 983 O O . LEU A 1 121 ? -9.786 10.018 3.786 1.00 94.25 121 LEU A O 1
ATOM 987 N N . ALA A 1 122 ? -8.508 9.121 2.154 1.00 94.62 122 ALA A N 1
ATOM 988 C CA . ALA A 1 122 ? -9.430 9.385 1.052 1.00 94.62 122 ALA A CA 1
ATOM 989 C C . ALA A 1 122 ? -10.790 8.686 1.240 1.00 94.62 122 ALA A C 1
ATOM 991 O O . ALA A 1 122 ? -11.832 9.289 0.988 1.00 94.62 122 ALA A O 1
ATOM 992 N N . GLU A 1 123 ? -10.799 7.448 1.743 1.00 94.50 123 GLU A N 1
ATOM 993 C CA . GLU A 1 123 ? -12.029 6.726 2.098 1.00 94.50 123 GLU A CA 1
ATOM 994 C C . GLU A 1 123 ? -12.825 7.465 3.184 1.00 94.50 123 GLU A C 1
ATOM 996 O O . GLU A 1 123 ? -14.017 7.726 3.015 1.00 94.50 123 GLU A O 1
ATOM 1001 N N . ILE A 1 124 ? -12.170 7.861 4.282 1.00 93.94 124 ILE A N 1
ATOM 1002 C CA . ILE A 1 124 ? -12.819 8.552 5.407 1.00 93.94 124 ILE A CA 1
ATOM 1003 C C . ILE A 1 124 ? -13.318 9.946 5.003 1.00 93.94 124 ILE A C 1
ATOM 1005 O O . ILE A 1 124 ? -14.371 10.385 5.474 1.00 93.94 124 ILE A O 1
ATOM 1009 N N . THR A 1 125 ? -12.590 10.653 4.136 1.00 93.50 125 THR A N 1
ATOM 1010 C CA . THR A 1 125 ? -13.011 11.959 3.607 1.00 93.50 125 THR A CA 1
ATOM 1011 C C . THR A 1 125 ? -14.008 11.851 2.456 1.00 93.50 125 THR A C 1
ATOM 1013 O O . THR A 1 125 ? -14.476 12.885 1.987 1.00 93.50 125 THR A O 1
ATOM 1016 N N . LYS A 1 126 ? -14.369 10.632 2.028 1.00 93.19 126 LYS A N 1
ATOM 1017 C CA . LYS A 1 126 ? -15.266 10.355 0.894 1.00 93.19 126 LYS A CA 1
ATOM 1018 C C . LYS A 1 126 ? -14.774 10.954 -0.433 1.00 93.19 126 LYS A C 1
ATOM 1020 O O . LYS A 1 126 ? -15.576 11.321 -1.289 1.00 93.19 126 LYS A O 1
ATOM 1025 N N . ASP A 1 127 ? -13.457 11.035 -0.615 1.00 95.12 127 ASP A N 1
ATOM 1026 C CA . ASP A 1 127 ? -12.841 11.478 -1.867 1.00 95.12 127 ASP A CA 1
ATOM 1027 C C . ASP A 1 127 ? -12.612 10.279 -2.793 1.00 95.12 127 ASP A C 1
ATOM 1029 O O . ASP A 1 127 ? -11.569 9.619 -2.791 1.00 95.12 127 ASP A O 1
ATOM 1033 N N . SER A 1 128 ? -13.637 9.984 -3.587 1.00 93.38 128 SER A N 1
ATOM 1034 C CA . SER A 1 128 ? -13.675 8.827 -4.483 1.00 93.38 128 SER A CA 1
ATOM 1035 C C . SER A 1 128 ? -12.605 8.871 -5.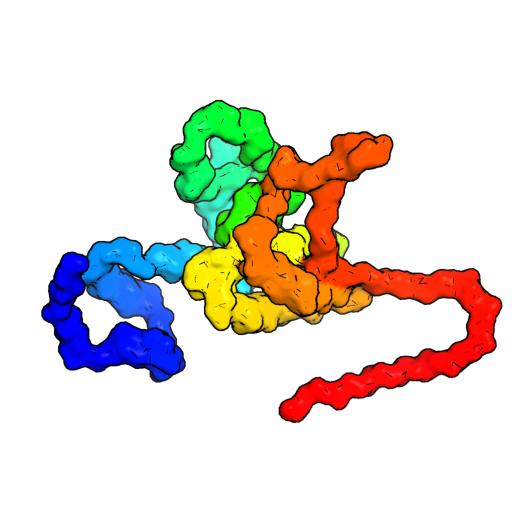582 1.00 93.38 128 SER A C 1
ATOM 1037 O O . SER A 1 128 ? -12.107 7.823 -5.998 1.00 93.38 128 SER A O 1
ATOM 1039 N N . THR A 1 129 ? -12.250 10.069 -6.058 1.00 92.62 129 THR A N 1
ATOM 1040 C CA . THR A 1 129 ? -11.258 10.269 -7.126 1.00 92.62 129 THR A CA 1
ATOM 1041 C C . THR A 1 129 ? -9.856 10.032 -6.589 1.00 92.62 129 THR A C 1
ATOM 1043 O O . THR A 1 129 ? -9.077 9.283 -7.181 1.00 92.62 129 THR A O 1
ATOM 1046 N N . LYS A 1 130 ? -9.548 10.615 -5.427 1.00 94.44 130 LYS A N 1
ATOM 1047 C CA . LYS A 1 130 ? -8.262 10.407 -4.764 1.00 94.44 130 LYS A CA 1
ATOM 1048 C C . LYS A 1 130 ? -8.099 8.957 -4.323 1.00 94.44 130 LYS A C 1
ATOM 1050 O O . LYS A 1 130 ? -7.038 8.380 -4.534 1.00 94.44 130 LYS A O 1
ATOM 1055 N N . HIS A 1 131 ? -9.158 8.331 -3.809 1.00 96.25 131 HIS A N 1
ATOM 1056 C CA . HIS A 1 131 ? -9.139 6.910 -3.467 1.00 96.25 131 HIS A CA 1
ATOM 1057 C C . HIS A 1 131 ? -8.811 6.029 -4.682 1.00 96.25 131 HIS A C 1
ATOM 1059 O O . HIS A 1 131 ? -7.974 5.138 -4.578 1.00 96.25 131 HIS A O 1
ATOM 1065 N N . PHE A 1 132 ? -9.418 6.294 -5.845 1.00 94.31 132 PHE A N 1
ATOM 1066 C CA . PHE A 1 132 ? -9.104 5.586 -7.091 1.00 94.31 132 PHE A CA 1
ATOM 1067 C C . PHE A 1 132 ? -7.618 5.695 -7.472 1.00 94.31 132 PHE A C 1
ATOM 1069 O O . PHE A 1 132 ? -6.986 4.684 -7.777 1.00 94.31 132 PHE A O 1
ATOM 1076 N N . LEU A 1 133 ? -7.036 6.897 -7.435 1.00 93.75 133 LEU A N 1
ATOM 1077 C CA . LEU A 1 133 ? -5.618 7.090 -7.760 1.00 93.75 133 LEU A CA 1
ATOM 1078 C C . LEU A 1 133 ? -4.709 6.370 -6.754 1.00 93.75 133 LEU A C 1
ATOM 1080 O O . LEU A 1 133 ? -3.827 5.608 -7.140 1.00 93.75 133 LEU A O 1
ATOM 1084 N N . LEU A 1 134 ? -4.979 6.536 -5.460 1.00 96.06 134 LEU A N 1
ATOM 1085 C CA . LEU A 1 134 ? -4.170 5.950 -4.394 1.00 96.06 134 LEU A CA 1
ATOM 1086 C C . LEU A 1 134 ? -4.271 4.422 -4.337 1.00 96.06 134 LEU A C 1
ATOM 1088 O O . LEU A 1 134 ? -3.302 3.762 -3.974 1.00 96.06 134 LEU A O 1
ATOM 1092 N N . MET A 1 135 ? -5.408 3.836 -4.721 1.00 96.38 135 MET A N 1
ATOM 1093 C CA . MET A 1 135 ? -5.552 2.381 -4.798 1.00 96.38 135 MET A CA 1
ATOM 1094 C C . MET A 1 135 ? -4.670 1.759 -5.882 1.00 96.38 135 MET A C 1
ATOM 1096 O O . MET A 1 135 ? -4.158 0.655 -5.687 1.00 96.38 135 MET A O 1
ATOM 1100 N N . GLN A 1 136 ? -4.442 2.457 -6.998 1.00 95.25 136 GLN A N 1
ATOM 1101 C CA . GLN A 1 136 ? -3.486 2.010 -8.015 1.00 95.25 136 GLN A CA 1
ATOM 1102 C C . GLN A 1 136 ? -2.074 1.925 -7.428 1.00 95.25 136 GLN A C 1
ATOM 1104 O O . GLN A 1 136 ? -1.399 0.902 -7.575 1.00 95.25 136 GLN A O 1
ATOM 1109 N N . ASP A 1 137 ? -1.655 2.957 -6.696 1.00 94.94 137 ASP A N 1
ATOM 1110 C CA . ASP A 1 137 ? -0.359 2.973 -6.016 1.00 94.94 137 ASP A CA 1
ATOM 1111 C C . ASP A 1 137 ? -0.286 1.956 -4.875 1.00 94.94 137 ASP A C 1
ATOM 1113 O O . ASP A 1 137 ? 0.757 1.332 -4.674 1.00 94.94 137 ASP A O 1
ATOM 1117 N N . ALA A 1 138 ? -1.395 1.697 -4.178 1.00 96.19 138 ALA A N 1
ATOM 1118 C CA . ALA A 1 138 ? -1.459 0.667 -3.147 1.00 96.19 138 ALA A CA 1
ATOM 1119 C C . ALA A 1 138 ? -1.193 -0.718 -3.746 1.00 96.19 138 ALA A C 1
ATOM 1121 O O . ALA A 1 138 ? -0.384 -1.473 -3.206 1.00 96.19 138 ALA A O 1
ATOM 1122 N N . TYR A 1 139 ? -1.796 -1.032 -4.898 1.00 96.62 139 TYR A N 1
ATOM 1123 C CA . TYR A 1 139 ? -1.512 -2.275 -5.612 1.00 96.62 139 TYR A CA 1
ATOM 1124 C C . TYR A 1 139 ? -0.076 -2.331 -6.149 1.00 96.62 139 TYR A C 1
ATOM 1126 O O . TYR A 1 139 ? 0.528 -3.400 -6.089 1.00 96.62 139 TYR A O 1
ATOM 1134 N N . ARG A 1 140 ? 0.506 -1.211 -6.612 1.00 94.75 140 ARG A N 1
ATOM 1135 C CA . ARG A 1 140 ? 1.930 -1.130 -7.017 1.00 94.75 140 ARG A CA 1
ATOM 1136 C C . ARG A 1 140 ? 2.879 -1.383 -5.843 1.00 94.75 140 ARG A C 1
ATOM 1138 O O . ARG A 1 140 ? 3.864 -2.098 -6.001 1.00 94.75 140 ARG A O 1
ATOM 1145 N N . ALA A 1 141 ? 2.582 -0.836 -4.666 1.00 94.12 141 ALA A N 1
ATOM 1146 C CA . ALA A 1 141 ? 3.418 -0.955 -3.471 1.00 94.12 141 ALA A CA 1
ATOM 1147 C C . ALA A 1 141 ? 3.256 -2.300 -2.734 1.00 94.12 141 ALA A C 1
ATOM 1149 O O . ALA A 1 141 ? 4.182 -2.754 -2.054 1.00 94.12 141 ALA A O 1
ATOM 1150 N N . PHE A 1 142 ? 2.106 -2.964 -2.879 1.00 95.62 142 PHE A N 1
ATOM 1151 C CA . PHE A 1 142 ? 1.767 -4.192 -2.155 1.00 95.62 142 PHE A CA 1
ATOM 1152 C C . PHE A 1 142 ? 2.794 -5.338 -2.317 1.00 95.62 142 PHE A C 1
ATOM 1154 O O . PHE A 1 142 ? 3.202 -5.918 -1.304 1.00 95.62 142 PHE A O 1
ATOM 1161 N N . PRO A 1 143 ? 3.312 -5.650 -3.524 1.00 94.69 143 PRO A N 1
ATOM 1162 C CA . PRO A 1 143 ? 4.349 -6.666 -3.689 1.00 94.69 143 PRO A CA 1
ATOM 1163 C C . PRO A 1 143 ? 5.621 -6.370 -2.891 1.00 94.69 143 PRO A C 1
ATOM 1165 O O . PRO A 1 143 ? 6.191 -7.276 -2.280 1.00 94.69 143 PRO A O 1
ATOM 1168 N N . ALA A 1 144 ? 6.061 -5.109 -2.850 1.00 90.19 144 ALA A N 1
ATOM 1169 C CA . ALA A 1 144 ? 7.251 -4.707 -2.108 1.00 90.19 144 ALA A CA 1
ATOM 1170 C C . ALA A 1 144 ? 7.073 -4.887 -0.589 1.00 90.19 144 ALA A C 1
ATOM 1172 O O . ALA A 1 144 ? 8.002 -5.342 0.083 1.00 90.19 144 ALA A O 1
ATOM 1173 N N . PHE A 1 145 ? 5.873 -4.625 -0.064 1.00 91.25 145 PHE A N 1
ATOM 1174 C CA . PHE A 1 145 ? 5.498 -4.934 1.319 1.00 91.25 145 PHE A CA 1
ATOM 1175 C C . PHE A 1 145 ? 5.539 -6.442 1.602 1.00 91.25 145 PHE A C 1
ATOM 1177 O O . PHE A 1 145 ? 6.207 -6.892 2.539 1.00 91.25 145 PHE A O 1
ATOM 1184 N N . CYS A 1 146 ? 4.894 -7.245 0.753 1.00 91.75 146 CYS A N 1
ATOM 1185 C CA . CYS A 1 146 ? 4.804 -8.692 0.937 1.00 91.75 146 CYS A CA 1
ATOM 1186 C C . CYS A 1 146 ? 6.139 -9.423 0.759 1.00 91.75 146 CYS A C 1
ATOM 1188 O O . CYS A 1 146 ? 6.276 -10.549 1.225 1.00 91.75 146 CYS A O 1
ATOM 1190 N N . ARG A 1 147 ? 7.154 -8.813 0.142 1.00 87.38 147 ARG A N 1
ATOM 1191 C CA . ARG A 1 147 ? 8.508 -9.393 0.069 1.00 87.38 147 ARG A CA 1
ATOM 1192 C C . ARG A 1 147 ? 9.218 -9.453 1.422 1.00 87.38 147 ARG A C 1
ATOM 1194 O O . ARG A 1 147 ? 10.199 -10.186 1.548 1.00 87.38 147 ARG A O 1
ATOM 1201 N N . ASN A 1 148 ? 8.748 -8.718 2.429 1.00 83.88 148 ASN A N 1
ATOM 1202 C CA . ASN A 1 148 ? 9.293 -8.811 3.776 1.00 83.88 148 ASN A CA 1
ATOM 1203 C C . ASN A 1 148 ? 9.094 -10.231 4.347 1.00 83.88 148 ASN A C 1
ATOM 1205 O O . ASN A 1 148 ? 8.026 -10.832 4.201 1.00 83.88 148 ASN A O 1
ATOM 1209 N N . LYS A 1 149 ? 10.119 -10.753 5.037 1.00 80.19 149 LYS A N 1
ATOM 1210 C CA . LYS A 1 149 ? 10.150 -12.103 5.629 1.00 80.19 149 LYS A CA 1
ATOM 1211 C C . LYS A 1 149 ? 8.915 -12.441 6.474 1.00 80.19 149 LYS A C 1
ATOM 1213 O O . LYS A 1 149 ? 8.507 -13.599 6.508 1.00 80.19 149 LYS A O 1
ATOM 1218 N N . TYR A 1 150 ? 8.315 -11.441 7.116 1.00 79.81 150 TYR A N 1
ATOM 1219 C CA . TYR A 1 150 ? 7.161 -11.620 7.993 1.00 79.81 150 TYR A CA 1
ATOM 1220 C C . TYR A 1 150 ? 5.830 -11.741 7.239 1.00 79.81 150 TYR A C 1
ATOM 1222 O O . TYR A 1 150 ? 4.950 -12.485 7.666 1.00 79.81 150 TYR A O 1
ATOM 1230 N N . PHE A 1 151 ? 5.689 -11.060 6.100 1.00 84.69 151 PHE A N 1
ATOM 1231 C CA . PHE A 1 151 ? 4.422 -10.978 5.364 1.00 84.69 151 PHE A CA 1
ATOM 1232 C C . PHE A 1 151 ? 4.357 -11.948 4.179 1.00 84.69 151 PHE A C 1
ATOM 1234 O O . PHE A 1 151 ? 3.268 -12.374 3.795 1.00 84.69 151 PHE A O 1
ATOM 1241 N N . LYS A 1 152 ? 5.511 -12.378 3.647 1.00 87.06 152 LYS A N 1
ATOM 1242 C CA . LYS A 1 152 ? 5.593 -13.194 2.425 1.00 87.06 152 LYS A CA 1
ATOM 1243 C C . LYS A 1 152 ? 4.774 -14.477 2.465 1.00 87.06 152 LYS A C 1
ATOM 1245 O O . LYS A 1 152 ? 4.170 -14.830 1.464 1.00 87.06 152 LYS A O 1
ATOM 1250 N N . LYS A 1 153 ? 4.736 -15.190 3.594 1.00 87.81 153 LYS A N 1
ATOM 1251 C CA . LYS A 1 153 ? 4.006 -16.471 3.688 1.00 87.81 153 LYS A CA 1
ATOM 1252 C C . LYS A 1 153 ? 2.485 -16.304 3.698 1.00 87.81 153 LYS A C 1
ATOM 1254 O O . LYS A 1 153 ? 1.786 -17.208 3.262 1.00 87.81 153 LYS A O 1
ATOM 1259 N N . ARG A 1 154 ? 1.985 -15.168 4.190 1.00 88.25 154 ARG A N 1
ATOM 1260 C CA . ARG A 1 154 ? 0.551 -14.897 4.397 1.00 88.25 154 ARG A CA 1
ATOM 1261 C C . ARG A 1 154 ? 0.032 -13.769 3.509 1.00 88.25 154 ARG A C 1
ATOM 1263 O O . ARG A 1 154 ? -0.986 -13.159 3.810 1.00 88.25 154 ARG A O 1
ATOM 1270 N N . TRP A 1 155 ? 0.722 -13.476 2.408 1.00 92.62 155 TRP A N 1
ATOM 1271 C CA . TRP A 1 155 ? 0.401 -12.339 1.544 1.00 92.62 155 TRP A CA 1
ATOM 1272 C C . TRP A 1 155 ? -1.053 -12.359 1.038 1.00 92.62 155 TRP A C 1
ATOM 1274 O O . TRP A 1 155 ? -1.653 -11.301 0.892 1.00 92.62 155 TRP A O 1
ATOM 1284 N N . ILE A 1 156 ? -1.646 -13.544 0.850 1.00 93.19 156 ILE A N 1
ATOM 1285 C CA . ILE A 1 156 ? -3.050 -13.709 0.436 1.00 93.19 156 ILE A CA 1
ATOM 1286 C C . ILE A 1 156 ? -4.019 -13.127 1.479 1.00 93.19 156 ILE A C 1
ATOM 1288 O O . ILE A 1 156 ? -5.009 -12.503 1.107 1.00 93.19 156 ILE A O 1
ATOM 1292 N N . GLU A 1 157 ? -3.744 -13.295 2.776 1.00 90.88 157 GLU A N 1
ATOM 1293 C CA . GLU A 1 157 ? -4.579 -12.739 3.854 1.00 90.88 157 GLU A CA 1
ATOM 1294 C C . GLU A 1 157 ? -4.558 -11.204 3.800 1.00 90.88 157 GLU A C 1
ATOM 1296 O O . GLU A 1 157 ? -5.607 -10.563 3.780 1.00 90.88 157 GLU A O 1
ATOM 1301 N N . PHE A 1 158 ? -3.367 -10.613 3.662 1.00 92.12 158 PHE A N 1
ATOM 1302 C CA . PHE A 1 158 ? -3.206 -9.164 3.508 1.00 92.12 158 PHE A CA 1
ATOM 1303 C C . PHE A 1 158 ? -3.844 -8.635 2.220 1.00 92.12 158 PHE A C 1
ATOM 1305 O O . PHE A 1 158 ? -4.418 -7.548 2.219 1.00 92.12 158 PHE A O 1
ATOM 1312 N N . PHE A 1 159 ? -3.785 -9.408 1.135 1.00 94.94 159 PHE A N 1
ATOM 1313 C CA . PHE A 1 159 ? -4.403 -9.045 -0.136 1.00 94.94 159 PHE A CA 1
ATOM 1314 C C . PHE A 1 159 ? -5.929 -8.981 -0.016 1.00 94.94 159 PHE A C 1
ATOM 1316 O O . PHE A 1 159 ? -6.534 -8.006 -0.456 1.00 94.94 159 PHE A O 1
ATOM 1323 N N . LYS A 1 160 ? -6.548 -9.964 0.653 1.00 93.75 160 LYS A N 1
ATOM 1324 C CA . LYS A 1 160 ? -7.993 -9.961 0.933 1.00 93.75 160 LYS A CA 1
ATOM 1325 C C . LYS A 1 160 ? -8.410 -8.755 1.776 1.00 93.75 160 LYS A C 1
ATOM 1327 O O . LYS A 1 160 ? -9.439 -8.147 1.497 1.00 93.75 160 LYS A O 1
ATOM 1332 N N . LEU A 1 161 ? -7.606 -8.377 2.772 1.00 93.31 161 LEU A N 1
ATOM 1333 C CA . LEU A 1 161 ? -7.868 -7.183 3.582 1.00 93.31 161 LEU A CA 1
ATOM 1334 C C . LEU A 1 161 ? -7.776 -5.896 2.749 1.00 93.31 161 LEU A C 1
ATOM 1336 O O . LEU A 1 161 ? -8.660 -5.047 2.835 1.00 93.31 161 LEU A O 1
ATOM 1340 N N . LEU A 1 162 ? -6.766 -5.784 1.880 1.00 95.94 162 LEU A N 1
ATOM 1341 C CA . LEU A 1 162 ? -6.639 -4.660 0.948 1.00 95.94 162 LEU A CA 1
ATOM 1342 C C . LEU A 1 162 ? -7.830 -4.585 -0.023 1.00 95.94 162 LEU A C 1
ATOM 1344 O O . LEU A 1 162 ? -8.369 -3.505 -0.251 1.00 95.94 162 LEU A O 1
ATOM 1348 N N . GLN A 1 163 ? -8.290 -5.721 -0.557 1.00 94.81 163 GLN A N 1
ATOM 1349 C CA . GLN A 1 163 ? -9.513 -5.784 -1.366 1.00 94.81 163 GLN A CA 1
ATOM 1350 C C . GLN A 1 163 ? -10.752 -5.357 -0.571 1.00 94.81 163 GLN A C 1
ATOM 1352 O O . GLN A 1 163 ? -11.609 -4.651 -1.095 1.00 94.81 163 GLN A O 1
ATOM 1357 N N . GLY A 1 164 ? -10.832 -5.732 0.706 1.00 93.19 164 GLY A N 1
ATOM 1358 C CA . GLY A 1 164 ? -11.908 -5.313 1.599 1.00 93.19 164 GLY A CA 1
ATOM 1359 C C . GLY A 1 164 ? -11.980 -3.799 1.804 1.00 93.19 164 GLY A C 1
ATOM 1360 O O . GLY A 1 164 ? -13.072 -3.282 2.028 1.00 93.19 164 GLY A O 1
ATOM 1361 N N . ILE A 1 165 ? -10.853 -3.087 1.714 1.00 94.12 165 ILE A N 1
ATOM 1362 C CA . ILE A 1 165 ? -10.804 -1.616 1.698 1.00 94.12 165 ILE A CA 1
ATOM 1363 C C . ILE A 1 165 ? -11.227 -1.103 0.323 1.00 94.12 165 ILE A C 1
ATOM 1365 O O . ILE A 1 165 ? -12.151 -0.300 0.215 1.00 94.12 165 ILE A O 1
ATOM 1369 N N . HIS A 1 166 ? -10.604 -1.636 -0.730 1.00 94.56 166 HIS A N 1
ATOM 1370 C CA . HIS A 1 166 ? -10.867 -1.258 -2.113 1.00 94.56 166 HIS A CA 1
ATOM 1371 C C . HIS A 1 166 ? -12.365 -1.281 -2.460 1.00 94.56 166 HIS A C 1
ATOM 1373 O O . HIS A 1 166 ? -12.900 -0.303 -2.983 1.00 94.56 166 HIS A O 1
ATOM 1379 N N . TYR A 1 167 ? -13.057 -2.373 -2.132 1.00 93.38 167 TYR A N 1
ATOM 1380 C CA . TYR A 1 167 ? -14.449 -2.592 -2.526 1.00 93.38 167 TYR A CA 1
ATOM 1381 C C . TYR A 1 167 ? -15.479 -1.744 -1.773 1.00 93.38 167 TYR A C 1
ATOM 1383 O O . TYR A 1 167 ? -16.655 -1.766 -2.125 1.00 93.38 167 TYR A O 1
ATOM 1391 N N . ARG A 1 168 ? -15.068 -0.951 -0.778 1.00 91.94 168 ARG A N 1
ATOM 1392 C CA . ARG A 1 168 ? -15.974 -0.015 -0.084 1.00 91.94 168 ARG A CA 1
ATOM 1393 C C . ARG A 1 168 ? -16.254 1.240 -0.883 1.00 91.94 168 ARG A C 1
ATOM 1395 O O . ARG A 1 168 ? -17.292 1.867 -0.691 1.00 91.94 168 ARG A O 1
ATOM 1402 N N . VAL A 1 169 ? -15.331 1.615 -1.764 1.00 92.56 169 VAL A N 1
ATOM 1403 C CA . VAL A 1 169 ? -15.474 2.791 -2.614 1.00 92.56 169 VAL A CA 1
ATOM 1404 C C . VAL A 1 169 ? -15.848 2.324 -4.011 1.00 92.56 169 VAL A C 1
ATOM 1406 O O . VAL A 1 169 ? -15.009 1.861 -4.782 1.00 92.56 169 VAL A O 1
ATOM 1409 N N . TYR A 1 170 ? -17.131 2.467 -4.335 1.00 89.12 170 TYR A N 1
ATOM 1410 C CA . TYR A 1 170 ? -17.737 1.947 -5.561 1.00 89.12 170 TYR A CA 1
ATOM 1411 C C . TYR A 1 170 ? -17.012 2.379 -6.844 1.00 89.12 170 TYR A C 1
ATOM 1413 O O . TYR A 1 170 ? -16.766 1.556 -7.722 1.00 89.12 170 TYR A O 1
ATOM 1421 N N . THR A 1 171 ? -16.618 3.653 -6.946 1.00 88.00 171 THR A N 1
ATOM 1422 C CA . THR A 1 171 ? -15.914 4.175 -8.130 1.00 88.00 171 THR A CA 1
ATOM 1423 C C . THR A 1 171 ? -14.590 3.461 -8.359 1.00 88.00 171 THR A C 1
ATOM 1425 O O . THR A 1 171 ? -14.285 3.089 -9.487 1.00 88.00 171 THR A O 1
ATOM 1428 N N . SER A 1 172 ? -13.822 3.233 -7.292 1.00 90.31 172 SER A N 1
ATOM 1429 C CA . SER A 1 172 ? -12.565 2.495 -7.360 1.00 90.31 172 SER A CA 1
ATOM 1430 C C . SER A 1 172 ? -12.818 1.038 -7.740 1.00 90.31 172 SER A C 1
ATOM 1432 O O . SER A 1 172 ? -12.197 0.531 -8.668 1.00 90.31 172 SER A O 1
ATOM 1434 N N . ALA A 1 173 ? -13.780 0.400 -7.067 1.00 90.38 173 ALA A N 1
ATOM 1435 C CA . ALA A 1 173 ? -14.108 -1.011 -7.240 1.00 90.38 173 ALA A CA 1
ATOM 1436 C C . ALA A 1 173 ? -14.516 -1.371 -8.675 1.00 90.38 173 ALA A C 1
ATOM 1438 O O . ALA A 1 173 ? -14.158 -2.435 -9.170 1.00 90.38 173 ALA A O 1
ATOM 1439 N N . LEU A 1 174 ? -15.259 -0.485 -9.343 1.00 89.31 174 LEU A N 1
ATOM 1440 C CA . LEU A 1 174 ? -15.673 -0.690 -10.730 1.00 89.31 174 LEU A CA 1
ATOM 1441 C C . LEU A 1 174 ? -14.563 -0.438 -11.749 1.00 89.31 174 LEU A C 1
ATOM 1443 O O . LEU A 1 174 ? -14.639 -0.940 -12.867 1.00 89.31 174 LEU A O 1
ATOM 1447 N N . THR A 1 175 ? -13.584 0.395 -11.405 1.00 91.31 175 THR A N 1
ATOM 1448 C CA . THR A 1 175 ? -12.587 0.882 -12.364 1.00 91.31 175 THR A CA 1
ATOM 1449 C C . THR A 1 175 ? -11.261 0.153 -12.272 1.00 91.31 175 THR A C 1
ATOM 1451 O O . THR A 1 175 ? -10.518 0.178 -13.247 1.00 91.31 175 THR A O 1
ATOM 1454 N N . ILE A 1 176 ? -10.952 -0.497 -11.150 1.00 93.56 176 ILE A N 1
ATOM 1455 C CA . ILE A 1 176 ? -9.681 -1.189 -10.933 1.00 93.56 176 ILE A CA 1
ATOM 1456 C C . ILE A 1 176 ? -9.944 -2.679 -10.717 1.00 93.56 176 ILE A C 1
ATOM 1458 O O . ILE A 1 176 ? -10.655 -3.071 -9.795 1.00 93.56 176 ILE A O 1
ATOM 1462 N N . ALA A 1 177 ? -9.296 -3.525 -11.513 1.00 93.31 177 ALA A N 1
ATOM 1463 C CA . ALA A 1 177 ? -9.276 -4.970 -11.318 1.00 93.31 177 ALA A CA 1
ATOM 1464 C C . ALA A 1 177 ? -7.857 -5.420 -10.926 1.00 93.31 177 ALA A C 1
ATOM 1466 O O . ALA A 1 177 ? -6.930 -5.262 -11.722 1.00 93.31 177 ALA A O 1
ATOM 1467 N N . PRO A 1 178 ? -7.622 -5.956 -9.714 1.00 93.88 178 PRO A N 1
ATOM 1468 C CA . PRO A 1 178 ? -6.292 -6.419 -9.333 1.00 93.88 178 PRO A CA 1
ATOM 1469 C C . PRO A 1 178 ? -5.900 -7.697 -10.092 1.00 93.88 178 PRO A C 1
ATOM 1471 O O . PRO A 1 178 ? -6.673 -8.649 -10.175 1.00 93.88 178 PRO A O 1
ATOM 1474 N N . ARG A 1 179 ? -4.661 -7.749 -10.588 1.00 95.62 179 ARG A N 1
ATOM 1475 C CA . ARG A 1 179 ? -4.084 -8.898 -11.305 1.00 95.62 179 ARG A CA 1
ATOM 1476 C C . ARG A 1 179 ? -3.285 -9.760 -10.335 1.00 95.62 179 ARG A C 1
ATOM 1478 O O . ARG A 1 179 ? -2.085 -9.548 -10.136 1.00 95.62 179 ARG A O 1
ATOM 1485 N N . ILE A 1 180 ? -3.945 -10.739 -9.721 1.00 94.06 180 ILE A N 1
ATOM 1486 C CA . ILE A 1 180 ? -3.334 -11.571 -8.672 1.00 94.06 180 ILE A CA 1
ATOM 1487 C C . ILE A 1 180 ? -2.073 -12.311 -9.146 1.00 94.06 180 ILE A C 1
ATOM 1489 O O . ILE A 1 180 ? -1.096 -12.403 -8.404 1.00 94.06 180 ILE A O 1
ATOM 1493 N N . GLU A 1 181 ? -2.052 -12.760 -10.401 1.00 95.50 181 GLU A N 1
ATOM 1494 C CA . GLU A 1 181 ? -0.917 -13.466 -11.004 1.00 95.50 181 GLU A CA 1
ATOM 1495 C C . GLU A 1 181 ? 0.340 -12.589 -11.055 1.00 95.50 181 GLU A C 1
ATOM 1497 O O . GLU A 1 181 ? 1.439 -13.025 -10.702 1.00 95.50 181 GLU A O 1
ATOM 1502 N N . ILE A 1 182 ? 0.176 -11.316 -11.429 1.00 95.56 182 ILE A N 1
ATOM 1503 C CA . ILE A 1 182 ? 1.274 -10.348 -11.503 1.00 95.56 182 ILE A CA 1
ATOM 1504 C C . ILE A 1 182 ? 1.764 -9.981 -10.110 1.00 95.56 182 ILE A C 1
ATOM 1506 O O . ILE A 1 182 ? 2.973 -9.946 -9.877 1.00 95.56 182 ILE A O 1
ATOM 1510 N N . ILE A 1 183 ? 0.843 -9.783 -9.165 1.00 95.12 183 ILE A N 1
ATOM 1511 C CA . ILE A 1 183 ? 1.180 -9.546 -7.759 1.00 95.12 183 ILE A CA 1
ATOM 1512 C C . ILE A 1 183 ? 2.032 -10.704 -7.226 1.00 95.12 183 ILE A C 1
ATOM 1514 O O . ILE A 1 183 ? 3.130 -10.486 -6.709 1.00 95.12 183 ILE A O 1
ATOM 1518 N N . GLN A 1 184 ? 1.585 -11.946 -7.417 1.00 96.12 184 GLN A N 1
ATOM 1519 C CA . GLN A 1 184 ? 2.310 -13.136 -6.978 1.00 96.12 184 GLN A CA 1
ATOM 1520 C C . GLN A 1 184 ? 3.687 -13.255 -7.648 1.00 96.12 184 GLN A C 1
ATOM 1522 O O . GLN A 1 184 ? 4.683 -13.548 -6.976 1.00 96.12 184 GLN A O 1
ATOM 1527 N N . LYS A 1 185 ? 3.772 -12.993 -8.958 1.00 95.44 185 LYS A N 1
ATOM 1528 C CA . LYS A 1 185 ? 5.034 -12.973 -9.713 1.00 95.44 185 LYS A CA 1
ATOM 1529 C C . LYS A 1 185 ? 6.014 -11.950 -9.133 1.00 95.44 185 LYS A C 1
ATOM 1531 O O . LYS A 1 185 ? 7.182 -12.273 -8.929 1.00 95.44 185 LYS A O 1
ATOM 1536 N N . GLN A 1 186 ? 5.552 -10.746 -8.801 1.00 94.06 186 GLN A N 1
ATOM 1537 C CA . GLN A 1 186 ? 6.386 -9.672 -8.246 1.00 94.06 186 GLN A CA 1
ATOM 1538 C C . GLN A 1 186 ? 6.849 -9.948 -6.806 1.00 94.06 186 GLN A C 1
ATOM 1540 O O . GLN A 1 186 ? 8.004 -9.667 -6.462 1.00 94.06 186 GLN A O 1
ATOM 1545 N N . ILE A 1 187 ? 5.997 -10.570 -5.983 1.00 93.38 187 ILE A N 1
ATOM 1546 C CA . ILE A 1 187 ? 6.348 -11.023 -4.625 1.00 93.38 187 ILE A CA 1
ATOM 1547 C C . ILE A 1 187 ? 7.458 -12.084 -4.668 1.00 93.38 187 ILE A C 1
ATOM 1549 O O . ILE A 1 187 ? 8.367 -12.084 -3.831 1.00 93.38 187 ILE A O 1
ATOM 1553 N N . ASN A 1 188 ? 7.402 -12.989 -5.647 1.00 94.00 188 ASN A N 1
ATOM 1554 C CA . ASN A 1 188 ? 8.339 -14.106 -5.768 1.00 94.00 188 ASN A CA 1
ATOM 1555 C C . ASN A 1 188 ? 9.579 -13.805 -6.621 1.00 94.00 188 ASN A C 1
ATOM 1557 O O . ASN A 1 188 ? 10.539 -14.573 -6.572 1.00 94.00 188 ASN A O 1
ATOM 1561 N N . ALA A 1 189 ? 9.598 -12.693 -7.358 1.00 91.19 189 ALA A N 1
ATOM 1562 C CA . ALA A 1 189 ? 10.729 -12.298 -8.188 1.00 91.19 189 ALA A CA 1
ATOM 1563 C C . ALA A 1 189 ? 12.028 -12.169 -7.373 1.00 91.19 189 ALA A C 1
ATOM 1565 O O . ALA A 1 189 ? 12.033 -11.638 -6.260 1.00 91.19 189 ALA A O 1
ATOM 1566 N N . LYS A 1 190 ? 13.166 -12.566 -7.954 1.00 87.75 190 LYS A N 1
ATOM 1567 C CA . LYS A 1 190 ? 14.487 -12.400 -7.319 1.00 87.75 190 LYS A CA 1
ATOM 1568 C C . LYS A 1 190 ? 14.758 -10.926 -6.988 1.00 87.75 190 LYS A C 1
ATOM 1570 O O . LYS A 1 190 ? 15.083 -10.586 -5.852 1.00 87.75 190 LYS A O 1
ATOM 1575 N N . HIS A 1 191 ? 14.487 -10.038 -7.942 1.00 84.75 191 HIS A N 1
ATOM 1576 C CA . HIS A 1 191 ? 14.613 -8.590 -7.791 1.00 84.75 191 HIS A CA 1
ATOM 1577 C C . HIS A 1 191 ? 13.297 -7.898 -8.172 1.00 84.75 191 HIS A C 1
ATOM 1579 O O . HIS A 1 191 ? 12.681 -8.254 -9.172 1.00 84.75 191 HIS A O 1
ATOM 1585 N N . HIS A 1 192 ? 12.871 -6.922 -7.368 1.00 85.62 192 HIS A N 1
ATOM 1586 C CA . HIS A 1 192 ? 11.717 -6.056 -7.638 1.00 85.62 192 HIS A CA 1
ATOM 1587 C C . HIS A 1 192 ? 12.039 -4.647 -7.116 1.00 85.62 192 HIS A C 1
ATOM 1589 O O . HIS A 1 192 ? 11.700 -4.320 -5.977 1.00 85.62 192 HIS A O 1
ATOM 1595 N N . PRO A 1 193 ? 12.811 -3.855 -7.880 1.00 84.88 193 PRO A N 1
ATOM 1596 C CA . PRO A 1 193 ? 13.120 -2.484 -7.502 1.00 84.88 193 PRO A CA 1
ATOM 1597 C C . PRO A 1 193 ? 11.867 -1.609 -7.618 1.00 84.88 193 PRO A C 1
ATOM 1599 O O . PRO A 1 193 ? 11.269 -1.523 -8.685 1.00 84.88 193 PRO A O 1
ATOM 1602 N N . THR A 1 194 ? 11.494 -0.927 -6.539 1.00 85.25 194 THR A N 1
ATOM 1603 C CA . THR A 1 194 ? 10.460 0.125 -6.554 1.00 85.25 194 THR A CA 1
ATOM 1604 C C . THR A 1 194 ? 11.019 1.462 -7.035 1.00 85.25 194 THR A C 1
ATOM 1606 O O . THR A 1 194 ? 10.324 2.244 -7.670 1.00 85.25 194 THR A O 1
ATOM 1609 N N . ILE A 1 195 ? 12.308 1.696 -6.786 1.00 84.88 195 ILE A N 1
ATOM 1610 C CA . ILE A 1 195 ? 13.029 2.909 -7.172 1.00 84.88 195 ILE A CA 1
ATOM 1611 C C . ILE A 1 195 ? 13.211 2.973 -8.691 1.00 84.88 195 ILE A C 1
ATOM 1613 O O . ILE A 1 195 ? 13.863 2.100 -9.277 1.00 84.88 195 ILE A O 1
ATOM 1617 N N . ARG A 1 196 ? 12.761 4.078 -9.299 1.00 84.94 196 ARG A N 1
ATOM 1618 C CA . ARG A 1 196 ? 12.824 4.310 -10.750 1.00 84.94 196 ARG A CA 1
ATOM 1619 C C . ARG A 1 196 ? 14.240 4.231 -11.318 1.00 84.94 196 ARG A C 1
ATOM 1621 O O . ARG A 1 196 ? 14.456 3.615 -12.354 1.00 84.94 196 ARG A O 1
ATOM 1628 N N . HIS A 1 197 ? 15.230 4.789 -10.622 1.00 83.25 197 HIS A N 1
ATOM 1629 C CA . HIS A 1 197 ? 16.630 4.776 -11.068 1.00 83.25 197 HIS A CA 1
ATOM 1630 C C . HIS A 1 197 ? 17.245 3.373 -11.167 1.00 83.25 197 HIS A C 1
ATOM 1632 O O . HIS A 1 197 ? 18.241 3.197 -11.864 1.00 83.25 197 HIS A O 1
ATOM 1638 N N . LYS A 1 198 ? 16.654 2.381 -10.488 1.00 84.38 198 LYS A N 1
ATOM 1639 C CA . LYS A 1 198 ? 17.085 0.977 -10.524 1.00 84.38 198 LYS A CA 1
ATOM 1640 C C . LYS A 1 198 ? 16.309 0.151 -11.557 1.00 84.38 198 LYS A C 1
ATOM 1642 O O . LYS A 1 198 ? 16.525 -1.056 -11.647 1.00 84.38 198 LYS A O 1
ATOM 1647 N N . TRP A 1 199 ? 15.393 0.762 -12.311 1.00 88.00 199 TRP A N 1
ATOM 1648 C CA . TRP A 1 199 ? 14.644 0.072 -13.358 1.00 88.00 199 TRP A CA 1
ATOM 1649 C C . TRP A 1 199 ? 15.498 -0.151 -14.607 1.00 88.00 199 TRP A C 1
ATOM 1651 O O . TRP A 1 199 ? 16.353 0.682 -14.930 1.00 88.00 199 TRP A O 1
ATOM 1661 N N . PRO A 1 200 ? 15.269 -1.260 -15.334 1.00 88.81 200 PRO A N 1
ATOM 1662 C CA . PRO A 1 200 ? 15.924 -1.479 -16.613 1.00 88.81 200 PRO A CA 1
ATOM 1663 C C . PRO A 1 200 ? 15.538 -0.372 -17.597 1.00 88.81 200 PRO A C 1
ATOM 1665 O O . PRO A 1 200 ? 14.440 0.185 -17.536 1.00 88.81 200 PRO A O 1
ATOM 1668 N N . ARG A 1 201 ? 16.450 -0.046 -18.512 1.00 90.31 201 ARG A N 1
ATOM 1669 C CA . ARG A 1 201 ? 16.208 0.939 -19.569 1.00 90.31 201 ARG A CA 1
ATOM 1670 C C . ARG A 1 201 ? 15.918 0.237 -20.887 1.00 90.31 201 ARG A C 1
ATOM 1672 O O . ARG A 1 201 ? 16.521 -0.788 -21.191 1.00 90.31 201 ARG A O 1
ATOM 1679 N N . SER A 1 202 ? 15.009 0.808 -21.666 1.00 90.19 202 SER A N 1
ATOM 1680 C CA . SER A 1 202 ? 14.743 0.360 -23.031 1.00 90.19 202 SER A CA 1
ATOM 1681 C C . SER A 1 202 ? 15.942 0.658 -23.927 1.00 90.19 202 SER A C 1
ATOM 1683 O O . SER A 1 202 ? 16.486 1.761 -23.891 1.00 90.19 202 SER A O 1
ATOM 1685 N N . SER A 1 203 ? 16.331 -0.311 -24.755 1.00 89.88 203 SER A N 1
ATOM 1686 C CA . SER A 1 203 ? 17.424 -0.162 -25.721 1.00 89.88 203 SER A CA 1
ATOM 1687 C C . SER A 1 203 ? 17.103 0.833 -26.838 1.00 89.88 203 SER A C 1
ATOM 1689 O O . SER A 1 203 ? 18.018 1.359 -27.460 1.00 89.88 203 SER A O 1
ATOM 1691 N N . THR A 1 204 ? 15.820 1.114 -27.091 1.00 89.69 204 THR A N 1
ATOM 1692 C CA . THR A 1 204 ? 15.389 1.967 -28.209 1.00 89.69 204 THR A CA 1
ATOM 1693 C C . THR A 1 204 ? 15.366 3.450 -27.849 1.00 89.69 204 THR A C 1
ATOM 1695 O O . THR A 1 204 ? 15.761 4.286 -28.650 1.00 89.69 204 THR A O 1
ATOM 1698 N N . ASN A 1 205 ? 14.869 3.800 -26.660 1.00 90.31 205 ASN A N 1
ATOM 1699 C CA . ASN A 1 205 ? 14.648 5.198 -26.264 1.00 90.31 205 ASN A CA 1
ATOM 1700 C C . ASN A 1 205 ? 15.320 5.573 -24.936 1.00 90.31 205 ASN A C 1
ATOM 1702 O O . ASN A 1 205 ? 15.106 6.679 -24.442 1.00 90.31 205 ASN A O 1
ATOM 1706 N N . PHE A 1 206 ? 16.088 4.652 -24.341 1.00 85.38 206 PHE A N 1
ATOM 1707 C CA . PHE A 1 206 ? 16.789 4.808 -23.062 1.00 85.38 206 PHE A CA 1
ATOM 1708 C C . PHE A 1 206 ? 15.901 5.225 -21.878 1.00 85.38 206 PHE A C 1
ATOM 1710 O O . PHE A 1 206 ? 16.414 5.580 -20.813 1.00 85.38 206 PHE A O 1
ATOM 1717 N N . ARG A 1 207 ? 14.570 5.146 -22.021 1.00 88.44 207 ARG A N 1
ATOM 1718 C CA . ARG A 1 207 ? 13.620 5.409 -20.937 1.00 88.44 207 ARG A CA 1
ATOM 1719 C C . ARG A 1 207 ? 13.585 4.225 -19.981 1.00 88.44 207 ARG A C 1
ATOM 1721 O O . ARG A 1 207 ? 13.791 3.080 -20.386 1.00 88.44 207 ARG A O 1
ATOM 1728 N N . PHE A 1 208 ? 13.299 4.506 -18.714 1.00 89.88 208 PHE A N 1
ATOM 1729 C CA . PHE A 1 208 ? 13.050 3.465 -17.724 1.00 89.88 208 PHE A CA 1
ATOM 1730 C C . PHE A 1 208 ? 11.803 2.665 -18.107 1.00 89.88 208 PHE A C 1
ATOM 1732 O O . PHE A 1 208 ? 10.770 3.240 -18.452 1.00 89.88 208 PHE A O 1
ATOM 1739 N N . ILE A 1 209 ? 11.915 1.343 -18.050 1.00 88.62 209 ILE A N 1
ATOM 1740 C CA . ILE A 1 209 ? 10.807 0.420 -18.269 1.00 88.62 209 ILE A CA 1
ATOM 1741 C C . ILE A 1 209 ? 10.085 0.269 -16.933 1.00 88.62 209 ILE A C 1
ATOM 1743 O O . ILE A 1 209 ? 10.666 -0.218 -15.961 1.00 88.62 209 ILE A O 1
ATOM 1747 N N . GLU A 1 210 ? 8.830 0.711 -16.882 1.00 86.75 210 GLU A N 1
ATOM 1748 C CA . GLU A 1 210 ? 8.004 0.566 -15.686 1.00 86.75 210 GLU A CA 1
ATOM 1749 C C . GLU A 1 210 ? 7.721 -0.923 -15.410 1.00 86.75 210 GLU A C 1
ATOM 1751 O O . GLU A 1 210 ? 7.479 -1.687 -16.353 1.00 86.75 210 GLU A O 1
ATOM 1756 N N . PRO A 1 211 ? 7.740 -1.363 -14.137 1.00 89.19 211 PRO A N 1
ATOM 1757 C CA . PRO A 1 211 ? 7.265 -2.687 -13.770 1.00 89.19 211 PRO A CA 1
ATOM 1758 C C . PRO A 1 211 ? 5.842 -2.932 -14.274 1.00 89.19 211 PRO A C 1
ATOM 1760 O O . PRO A 1 211 ? 5.000 -2.035 -14.290 1.00 89.19 211 PRO A O 1
ATOM 1763 N N . GLU A 1 212 ? 5.565 -4.179 -14.649 1.00 92.75 212 GLU A N 1
ATOM 1764 C CA . GLU A 1 212 ? 4.231 -4.590 -15.078 1.00 92.75 212 GLU A CA 1
ATOM 1765 C C . GLU A 1 212 ? 3.176 -4.202 -14.028 1.00 92.75 212 GLU A C 1
ATOM 1767 O O . GLU A 1 212 ? 3.356 -4.448 -12.834 1.00 92.75 212 GLU A O 1
ATOM 1772 N N . LYS A 1 213 ? 2.070 -3.581 -14.447 1.00 93.44 213 LYS A N 1
ATOM 1773 C CA . LYS A 1 213 ? 1.066 -3.096 -13.495 1.00 93.44 213 LYS A CA 1
ATOM 1774 C C . LYS A 1 213 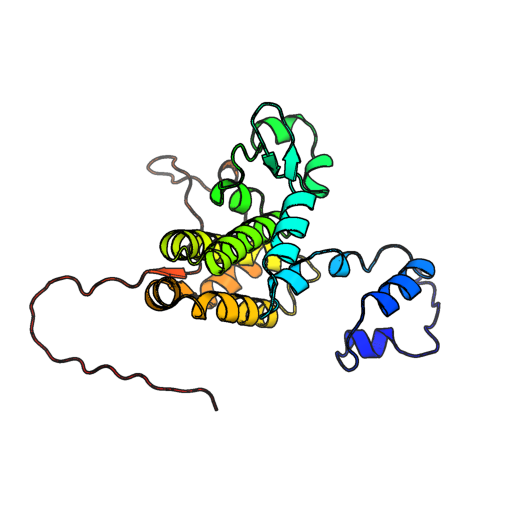? 0.350 -4.277 -12.820 1.00 93.44 213 LYS A C 1
ATOM 1776 O O . LYS A 1 213 ? -0.138 -5.164 -13.527 1.00 93.44 213 LYS A O 1
ATOM 1781 N N . PRO A 1 214 ? 0.239 -4.291 -11.476 1.00 94.62 214 PRO A N 1
ATOM 1782 C CA . PRO A 1 214 ? -0.457 -5.340 -10.725 1.00 94.62 214 PRO A CA 1
ATOM 1783 C C . PRO A 1 214 ? -1.987 -5.189 -10.737 1.00 94.62 214 PRO A C 1
ATOM 1785 O O . PRO A 1 214 ? -2.685 -5.841 -9.964 1.00 94.62 214 PRO A O 1
ATOM 1788 N N . PHE A 1 215 ? -2.519 -4.323 -11.595 1.00 94.44 215 PHE A N 1
ATOM 1789 C CA . PHE A 1 215 ? -3.940 -4.070 -11.775 1.00 94.44 215 PHE A CA 1
ATOM 1790 C C . PHE A 1 215 ? -4.221 -3.717 -13.240 1.00 94.44 215 PHE A C 1
ATOM 1792 O O . PHE A 1 215 ? -3.316 -3.323 -13.980 1.00 94.44 215 PHE A O 1
ATOM 1799 N N . GLU A 1 216 ? -5.480 -3.834 -13.633 1.00 94.00 216 GLU A N 1
ATOM 1800 C CA . GLU A 1 216 ? -6.023 -3.376 -14.909 1.00 94.00 216 GLU A CA 1
ATOM 1801 C C . GLU A 1 216 ? -7.071 -2.307 -14.637 1.00 94.00 216 GLU A C 1
ATOM 1803 O O . GLU A 1 216 ? -7.748 -2.327 -13.606 1.00 94.00 216 GLU A O 1
ATOM 1808 N N . LEU A 1 217 ? -7.182 -1.356 -15.557 1.00 91.69 217 LEU A N 1
ATOM 1809 C CA . LEU A 1 217 ? -8.253 -0.376 -15.526 1.00 91.69 217 LEU A CA 1
ATOM 1810 C C . LEU A 1 217 ? -9.400 -0.892 -16.384 1.00 91.69 217 LEU A C 1
ATOM 1812 O O . LEU A 1 217 ? -9.163 -1.382 -17.489 1.00 91.69 217 LEU A O 1
ATOM 1816 N N . ALA A 1 218 ? -10.630 -0.754 -15.898 1.00 83.25 218 ALA A N 1
ATOM 1817 C CA . ALA A 1 218 ? -11.810 -1.029 -16.695 1.00 83.25 218 ALA A CA 1
ATOM 1818 C C . ALA A 1 218 ? -11.770 -0.141 -17.945 1.00 83.25 218 ALA A C 1
ATOM 1820 O O . ALA A 1 218 ? -11.873 1.086 -17.868 1.00 83.25 218 ALA A O 1
ATOM 1821 N N . SER A 1 219 ? -11.588 -0.755 -19.111 1.00 67.62 219 SER A N 1
ATOM 1822 C CA . SER A 1 219 ? -11.756 -0.058 -20.376 1.00 67.62 219 SER A CA 1
ATOM 1823 C C . SER A 1 219 ? -13.245 0.180 -20.583 1.00 67.62 219 SER A C 1
ATOM 1825 O O . SER A 1 219 ? -14.026 -0.774 -20.576 1.00 67.62 219 SER A O 1
ATOM 1827 N N . LEU A 1 220 ? -13.648 1.431 -20.821 1.00 54.03 220 LEU A N 1
ATOM 1828 C CA . LEU A 1 220 ? -14.941 1.673 -21.456 1.00 54.03 220 LEU A CA 1
ATOM 1829 C C . LEU A 1 220 ? -14.977 0.843 -22.748 1.00 54.03 220 LEU A C 1
ATOM 1831 O O . LEU A 1 220 ? -13.961 0.824 -23.453 1.00 54.03 220 LEU A O 1
ATOM 1835 N N . PRO A 1 221 ? -16.092 0.164 -23.077 1.00 46.19 221 PRO A N 1
ATOM 1836 C CA . PRO A 1 221 ? -16.223 -0.448 -24.387 1.00 46.19 221 PRO A CA 1
ATOM 1837 C C . PRO A 1 221 ? -15.921 0.644 -25.408 1.00 46.19 221 PRO A C 1
ATOM 1839 O O . PRO A 1 221 ? -16.545 1.713 -25.396 1.00 46.19 221 PRO A O 1
ATOM 1842 N N . SER A 1 222 ? -14.891 0.420 -26.228 1.00 40.78 222 SER A N 1
ATOM 1843 C CA . SER A 1 222 ? -14.591 1.326 -27.324 1.00 40.78 222 SER A CA 1
ATOM 1844 C C . SER A 1 222 ? -15.892 1.498 -28.099 1.00 40.78 222 SER A C 1
ATOM 1846 O O . SER A 1 222 ? -16.610 0.525 -28.339 1.00 40.78 222 SER A O 1
ATOM 1848 N N . ARG A 1 223 ? -16.252 2.737 -28.446 1.00 40.69 223 ARG A N 1
ATOM 1849 C CA . ARG A 1 223 ? -17.407 3.019 -29.306 1.00 40.69 223 ARG A CA 1
ATOM 1850 C C . ARG A 1 223 ? -17.131 2.520 -30.733 1.00 40.69 223 ARG A C 1
ATOM 1852 O O . ARG A 1 223 ? -17.193 3.285 -31.682 1.00 40.69 223 ARG A O 1
ATOM 1859 N N . SER A 1 224 ? -16.807 1.244 -30.905 1.00 37.72 224 SER A N 1
ATOM 1860 C CA . SER A 1 224 ? -17.094 0.537 -32.136 1.00 37.72 224 SER A CA 1
ATOM 1861 C C . SER A 1 224 ? -18.522 0.028 -31.983 1.00 37.72 224 SER A C 1
ATOM 1863 O O . SER A 1 224 ? -18.796 -0.985 -31.346 1.00 37.72 224 SER A O 1
ATOM 1865 N N . CYS A 1 225 ? -19.470 0.808 -32.507 1.00 41.41 225 CYS A N 1
ATOM 1866 C CA . CYS A 1 225 ? -20.807 0.307 -32.785 1.00 41.41 225 CYS A CA 1
ATOM 1867 C C . CYS A 1 225 ? -20.671 -0.832 -33.798 1.00 41.41 225 CYS A C 1
ATOM 1869 O O . CYS A 1 225 ? -20.741 -0.620 -35.002 1.00 41.41 225 CYS A O 1
ATOM 1871 N N . THR A 1 226 ? -20.468 -2.045 -33.307 1.00 39.88 226 THR A N 1
ATOM 1872 C CA . THR A 1 226 ? -20.955 -3.236 -33.986 1.00 39.88 226 THR A CA 1
ATOM 1873 C C . THR A 1 226 ? -21.829 -3.957 -32.986 1.00 39.88 226 THR A C 1
ATOM 1875 O O . THR A 1 226 ? -21.374 -4.603 -32.047 1.00 39.88 226 THR A O 1
ATOM 1878 N N . SER A 1 227 ? -23.129 -3.733 -33.145 1.00 42.72 227 SER A N 1
ATOM 1879 C CA . SER A 1 227 ? -24.177 -4.443 -32.439 1.00 42.72 227 SER A CA 1
ATOM 1880 C C . SER A 1 227 ? -23.916 -5.940 -32.531 1.00 42.72 227 SER A C 1
ATOM 1882 O O . SER A 1 227 ? -24.012 -6.514 -33.612 1.00 42.72 227 SER A O 1
ATOM 1884 N N . LYS A 1 228 ? -23.615 -6.569 -31.398 1.00 37.88 228 LYS A N 1
ATOM 1885 C CA . LYS A 1 228 ? -24.040 -7.932 -31.084 1.00 37.88 228 LYS A CA 1
ATOM 1886 C C . LYS A 1 228 ? -23.990 -8.102 -29.574 1.00 37.88 228 LYS A C 1
ATOM 1888 O O . LYS A 1 228 ? -22.939 -8.212 -28.959 1.00 37.88 228 LYS A O 1
ATOM 1893 N N . THR A 1 229 ? -25.188 -8.033 -29.017 1.00 44.69 229 THR A N 1
ATOM 1894 C CA . THR A 1 229 ? -25.637 -8.491 -27.708 1.00 44.69 229 THR A CA 1
ATOM 1895 C C . THR A 1 229 ? -24.678 -9.495 -27.058 1.00 44.69 229 THR A C 1
ATOM 1897 O O . THR A 1 229 ? -24.670 -10.669 -27.416 1.00 44.69 229 THR A O 1
ATOM 1900 N N . ALA A 1 230 ? -23.901 -9.046 -26.075 1.00 36.84 230 ALA A N 1
ATOM 1901 C CA . ALA A 1 230 ? -23.229 -9.921 -25.122 1.00 36.84 230 ALA A CA 1
ATOM 1902 C C . ALA A 1 230 ? -23.773 -9.578 -23.735 1.00 36.84 230 ALA A C 1
ATOM 1904 O O . ALA A 1 230 ? -23.369 -8.611 -23.093 1.00 36.84 230 ALA A O 1
ATOM 1905 N N . LEU A 1 231 ? -24.790 -10.343 -23.343 1.00 36.06 231 LEU A N 1
ATOM 1906 C CA . LEU A 1 231 ? -25.369 -10.347 -22.008 1.00 36.06 231 LEU A CA 1
ATOM 1907 C C . LEU A 1 231 ? -24.269 -10.590 -20.970 1.00 36.06 231 LEU A C 1
ATOM 1909 O O . LEU A 1 231 ? -23.498 -11.544 -21.079 1.00 36.06 231 LEU A O 1
ATOM 1913 N N . PHE A 1 232 ? -24.236 -9.726 -19.958 1.00 36.16 232 PHE A N 1
ATOM 1914 C CA . PHE A 1 232 ? -23.455 -9.898 -18.741 1.00 36.16 232 PHE A CA 1
ATOM 1915 C C . PHE A 1 232 ? -23.731 -11.275 -18.129 1.00 36.16 232 PHE A C 1
ATOM 1917 O O . PHE A 1 232 ? -24.830 -11.535 -17.641 1.00 36.16 232 PHE A O 1
ATOM 1924 N N . LYS A 1 233 ? -22.717 -12.141 -18.106 1.00 32.53 233 LYS A N 1
ATOM 1925 C CA . LYS A 1 233 ? -22.663 -13.273 -17.183 1.00 32.53 233 LYS A CA 1
ATOM 1926 C C . LYS A 1 233 ? -21.748 -12.903 -16.024 1.00 32.53 233 LYS A C 1
ATOM 1928 O O . LYS A 1 233 ? -20.530 -12.994 -16.129 1.00 32.53 233 LYS A O 1
ATOM 1933 N N . TYR A 1 234 ? -22.354 -12.486 -14.919 1.00 36.12 234 TYR A N 1
ATOM 1934 C CA . TYR A 1 234 ? -21.743 -12.653 -13.607 1.00 36.12 234 TYR A CA 1
ATOM 1935 C C . TYR A 1 234 ? -21.914 -14.125 -13.228 1.00 36.12 234 TYR A C 1
ATOM 1937 O O . TYR A 1 234 ? -22.981 -14.520 -12.767 1.00 36.12 234 TYR A O 1
ATOM 1945 N N . GLU A 1 235 ? -20.895 -14.949 -13.461 1.00 32.50 235 GLU A N 1
ATOM 1946 C CA . GLU A 1 235 ? -20.817 -16.259 -12.816 1.00 32.50 235 GLU A CA 1
ATOM 1947 C C . GLU A 1 235 ? -20.083 -16.088 -11.483 1.00 32.50 235 GLU A C 1
ATOM 1949 O O . GLU A 1 235 ? -18.864 -15.958 -11.392 1.00 32.50 235 GLU A O 1
ATOM 1954 N N . THR A 1 236 ? -20.894 -16.023 -10.434 1.00 39.56 236 THR A N 1
ATOM 1955 C CA . THR A 1 236 ? -20.547 -16.312 -9.050 1.00 39.56 236 THR A CA 1
ATOM 1956 C C . THR A 1 236 ? -19.989 -17.731 -8.952 1.00 39.56 236 THR A C 1
ATOM 1958 O O . THR A 1 236 ? -20.720 -18.705 -9.098 1.00 39.56 236 THR A O 1
ATOM 1961 N N . GLN A 1 237 ? -18.697 -17.861 -8.657 1.00 34.78 237 GLN A N 1
ATOM 1962 C CA . GLN A 1 237 ? -18.108 -19.123 -8.209 1.00 34.78 237 GLN A CA 1
ATOM 1963 C C . GLN A 1 237 ? -17.167 -18.867 -7.036 1.00 34.78 237 GLN A C 1
ATOM 1965 O O . GLN A 1 237 ? -15.980 -18.661 -7.235 1.00 34.78 237 GLN A O 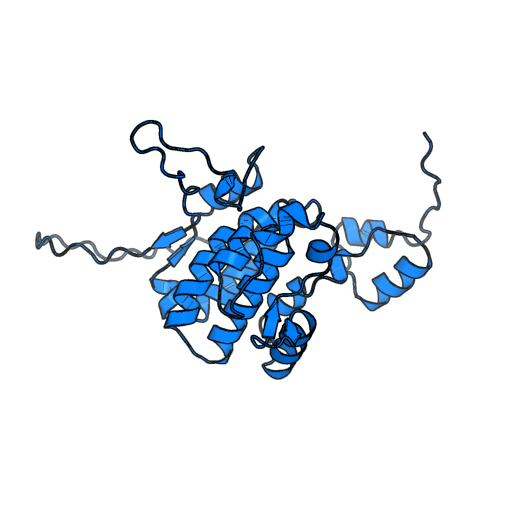1
ATOM 1970 N N . PHE A 1 238 ? -17.716 -18.892 -5.822 1.00 36.22 238 PHE A N 1
ATOM 1971 C CA . PHE A 1 238 ? -17.023 -19.364 -4.622 1.00 36.22 238 PHE A CA 1
ATOM 1972 C C . PHE A 1 238 ? -18.089 -19.929 -3.673 1.00 36.22 238 PHE A C 1
ATOM 1974 O O . PHE A 1 238 ? -18.826 -19.171 -3.043 1.00 36.22 238 PHE A O 1
ATOM 1981 N N . PHE A 1 239 ? -18.189 -21.259 -3.652 1.00 43.88 239 PHE A N 1
ATOM 1982 C CA . PHE A 1 239 ? -18.609 -22.035 -2.485 1.00 43.88 239 PHE A CA 1
ATOM 1983 C C . PHE A 1 239 ? -17.349 -22.430 -1.712 1.00 43.88 239 PHE A C 1
ATOM 1985 O O . PHE A 1 239 ? -16.313 -22.662 -2.383 1.00 43.88 239 PHE A O 1
#

Radius of gyration: 21.0 Å; chains: 1; bounding box: 52×49×63 Å

pLDDT: mean 75.49, std 20.59, range [24.78, 96.62]

Foldseek 3Di:
DDDDPPPPPPCVVVCVVVVVDDDDPVNVVVVCVPDPDDPCVVVQCLVLLLDPDNDPVNLVVVLVVQWDQDPLGTWGHDPVVVPDPVVVVVPQGRSDLLPLLSLLQVAEQRSLSSLSSQLVVCVVVVVLPSNLVSLQSNLSRLLRHCLPPVNVVPSVVSVVSSVVSQVVRPSNNQFKAFQVVLSNCSNPDPDDRSHQVPADADPPPRHGDDRDRRIGTDDDPPPPPDDDDDDDDPDDDDD